Protein AF-A0A6P6PPI6-F1 (afdb_monomer_lite)

pLDDT: mean 76.73, std 21.85, range [31.75, 95.38]

Organism: Carassius auratus (NCBI:txid7957)

Radius of gyration: 26.54 Å; chains: 1; bounding box: 38×80×66 Å

Secondary structure (DSSP, 8-state):
-EEEEEETTEEEEEE-SS--HHHHHHHHHHHTT--TT--EEEE-SSS-EE-HHHHHHHHHH-S--EEEEEETT----------------------------------------------SSHHHHHHHHHHHHHHHHHHSTTHHHHHHHHHHHS---HHHHHHHHHHHHHHHHHHH-SS--HHHHHHHHHHHHHH-GGGS--

Structure (mmCIF, N/CA/C/O backbone):
data_AF-A0A6P6PPI6-F1
#
_entry.id   AF-A0A6P6PPI6-F1
#
loop_
_atom_site.group_PDB
_atom_site.id
_atom_site.type_symbol
_atom_site.label_atom_id
_atom_site.label_alt_id
_atom_site.label_comp_id
_atom_site.label_asym_id
_atom_site.label_entity_id
_atom_site.label_seq_id
_atom_site.pdbx_PDB_ins_code
_atom_site.Cartn_x
_atom_site.Cartn_y
_atom_site.Cartn_z
_atom_site.occupancy
_atom_site.B_iso_or_equiv
_atom_site.auth_seq_id
_atom_site.auth_comp_id
_atom_site.auth_asym_id
_atom_site.auth_atom_id
_atom_site.pdbx_PDB_model_num
ATOM 1 N N . MET A 1 1 ? 11.187 -11.912 -22.158 1.00 86.06 1 MET A N 1
ATOM 2 C CA . MET A 1 1 ? 11.438 -12.406 -20.790 1.00 86.06 1 MET A CA 1
ATOM 3 C C . MET A 1 1 ? 10.145 -12.943 -20.204 1.00 86.06 1 MET A C 1
ATOM 5 O O . MET A 1 1 ? 9.075 -12.530 -20.647 1.00 86.06 1 MET A O 1
ATOM 9 N N . LEU A 1 2 ? 10.245 -13.912 -19.295 1.00 90.50 2 LEU A N 1
ATOM 10 C CA . LEU A 1 2 ? 9.099 -14.554 -18.658 1.00 90.50 2 LEU A CA 1
ATOM 11 C C . LEU A 1 2 ? 9.119 -14.223 -17.165 1.00 90.50 2 LEU A C 1
ATOM 13 O O . LEU A 1 2 ? 10.143 -14.406 -16.522 1.00 90.50 2 LEU A O 1
ATOM 17 N N . PHE A 1 3 ? 7.995 -13.758 -16.635 1.00 92.75 3 PHE A N 1
ATOM 18 C CA . PHE A 1 3 ? 7.853 -13.312 -15.254 1.00 92.75 3 PHE A CA 1
ATOM 19 C C . PHE A 1 3 ? 6.878 -14.224 -14.522 1.00 92.75 3 PHE A C 1
ATOM 21 O O . PHE A 1 3 ? 5.786 -14.486 -15.035 1.00 92.75 3 PHE A O 1
ATOM 28 N N . LYS A 1 4 ? 7.246 -14.692 -13.326 1.00 95.19 4 LYS A N 1
ATOM 29 C CA . LYS A 1 4 ? 6.312 -15.328 -12.391 1.00 95.19 4 LYS A CA 1
ATOM 30 C C . LYS A 1 4 ? 5.590 -14.222 -11.637 1.00 95.19 4 LYS A C 1
ATOM 32 O O . LYS A 1 4 ? 6.240 -13.438 -10.957 1.00 95.19 4 LYS A O 1
ATOM 37 N N . VAL A 1 5 ? 4.268 -14.154 -11.760 1.00 95.31 5 VAL A N 1
ATOM 38 C CA . VAL A 1 5 ? 3.474 -13.083 -11.149 1.00 95.31 5 VAL A CA 1
ATOM 39 C C . VAL A 1 5 ? 2.360 -13.662 -10.291 1.00 95.31 5 VAL A C 1
ATOM 41 O O . VAL A 1 5 ? 1.687 -14.610 -10.704 1.00 95.31 5 VAL A O 1
ATOM 44 N N . GLN A 1 6 ? 2.152 -13.091 -9.108 1.00 94.94 6 GLN A N 1
ATOM 45 C CA . GLN A 1 6 ? 1.088 -13.436 -8.176 1.00 94.94 6 GLN A CA 1
ATOM 46 C C . GLN A 1 6 ? 0.147 -12.249 -7.950 1.00 94.94 6 GLN A C 1
ATOM 48 O O . GLN A 1 6 ? 0.586 -11.134 -7.686 1.00 94.94 6 GLN A O 1
ATOM 53 N N . TYR A 1 7 ? -1.158 -12.507 -7.984 1.00 94.19 7 TYR A N 1
ATOM 54 C CA . TYR A 1 7 ? -2.193 -11.554 -7.584 1.00 94.19 7 TYR A CA 1
ATOM 55 C C . TYR A 1 7 ? -3.313 -12.294 -6.848 1.00 94.19 7 TYR A C 1
ATOM 57 O O . TYR A 1 7 ? -3.829 -13.287 -7.361 1.00 94.19 7 TYR A O 1
ATOM 65 N N . GLN A 1 8 ? -3.671 -11.842 -5.639 1.00 88.75 8 GLN A N 1
ATOM 66 C CA . GLN A 1 8 ? -4.725 -12.449 -4.800 1.00 88.75 8 GLN A CA 1
ATOM 67 C C . GLN A 1 8 ? -4.608 -13.987 -4.680 1.00 88.75 8 GLN A C 1
ATOM 69 O O . GLN A 1 8 ? -5.569 -14.727 -4.881 1.00 88.75 8 GLN A O 1
ATOM 74 N N . GLY A 1 9 ? -3.391 -14.490 -4.444 1.00 87.19 9 GLY A N 1
ATOM 75 C CA . GLY A 1 9 ? -3.109 -15.928 -4.316 1.00 87.19 9 GLY A CA 1
ATOM 76 C C . GLY A 1 9 ? -3.075 -16.720 -5.631 1.00 87.19 9 GLY A C 1
ATOM 77 O O . GLY A 1 9 ? -2.695 -17.889 -5.628 1.00 87.19 9 GLY A O 1
ATOM 78 N N . LYS A 1 10 ? -3.403 -16.110 -6.777 1.00 91.81 10 LYS A N 1
ATOM 79 C CA . LYS A 1 10 ? -3.302 -16.749 -8.099 1.00 91.81 10 LYS A CA 1
ATOM 80 C C . LYS A 1 10 ? -1.955 -16.436 -8.738 1.00 91.81 10 LYS A C 1
ATOM 82 O O . LYS A 1 10 ? -1.584 -15.270 -8.840 1.00 91.81 10 LYS A O 1
ATOM 87 N N . LYS A 1 11 ? -1.256 -17.467 -9.221 1.00 95.38 11 LYS A N 1
ATOM 88 C CA . LYS A 1 11 ? 0.030 -17.342 -9.924 1.00 95.38 11 LYS A CA 1
ATOM 89 C C . LYS A 1 11 ? -0.144 -17.544 -11.426 1.00 95.38 11 LYS A C 1
ATOM 91 O O . LYS A 1 11 ? -0.839 -18.468 -11.847 1.00 95.38 11 LYS A O 1
ATOM 96 N N . LYS A 1 12 ? 0.493 -16.697 -12.233 1.00 94.62 12 LYS A N 1
ATOM 97 C CA . LYS A 1 12 ? 0.536 -16.808 -13.698 1.00 94.62 12 LYS A CA 1
ATOM 98 C C . LYS A 1 12 ? 1.910 -16.409 -14.221 1.00 94.62 12 LYS A C 1
ATOM 100 O O . LYS A 1 12 ? 2.618 -15.627 -13.594 1.00 94.62 12 LYS A O 1
ATOM 105 N N . TYR A 1 13 ? 2.252 -16.925 -15.396 1.00 94.75 13 TYR A N 1
ATOM 106 C CA . TYR A 1 13 ? 3.413 -16.458 -16.140 1.00 94.75 13 TYR A CA 1
ATOM 107 C C . TYR A 1 13 ? 3.024 -15.355 -17.114 1.00 94.75 13 TYR A C 1
ATOM 109 O O . TYR A 1 13 ? 2.000 -15.446 -17.797 1.00 94.75 13 TYR A O 1
ATOM 117 N N . ILE A 1 14 ? 3.873 -14.338 -17.203 1.00 93.06 14 ILE A N 1
ATOM 118 C CA . ILE A 1 14 ? 3.698 -13.205 -18.104 1.00 93.06 14 ILE A CA 1
ATOM 119 C C . ILE A 1 14 ? 4.910 -13.103 -19.014 1.00 93.06 14 ILE A C 1
ATOM 121 O O . ILE A 1 14 ? 6.044 -13.138 -18.548 1.00 93.06 14 ILE A O 1
ATOM 125 N N . LYS A 1 15 ? 4.676 -12.992 -20.322 1.00 92.06 15 LYS A N 1
ATOM 126 C CA . LYS 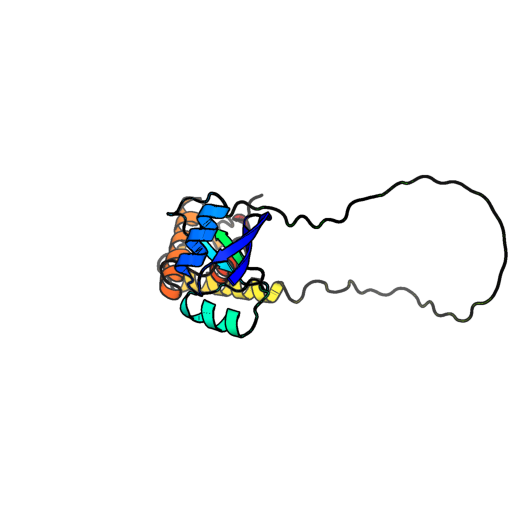A 1 15 ? 5.737 -12.820 -21.314 1.00 92.06 15 LYS A CA 1
ATOM 127 C C . LYS A 1 15 ? 5.777 -11.362 -21.755 1.00 92.06 15 LYS A C 1
ATOM 129 O O . LYS A 1 15 ? 4.774 -10.857 -22.241 1.00 92.06 15 LYS A O 1
ATOM 134 N N . LEU A 1 16 ? 6.942 -10.731 -21.644 1.00 90.00 16 LEU A N 1
ATOM 135 C CA . LEU A 1 16 ? 7.186 -9.371 -22.132 1.00 90.00 16 LEU A CA 1
ATOM 136 C C . LEU A 1 16 ? 8.363 -9.338 -23.100 1.00 90.00 16 LEU A C 1
ATOM 138 O O . LEU A 1 16 ? 9.330 -10.097 -22.961 1.00 90.00 16 LEU A O 1
ATOM 142 N N . ASN A 1 17 ? 8.296 -8.422 -24.060 1.00 85.31 17 ASN A N 1
ATOM 143 C CA . ASN A 1 17 ? 9.377 -8.143 -24.997 1.00 85.31 17 ASN A CA 1
ATOM 144 C C . ASN A 1 17 ? 10.214 -6.976 -24.453 1.00 85.31 17 ASN A C 1
ATOM 146 O O . ASN A 1 17 ? 10.021 -5.836 -24.857 1.00 85.31 17 ASN A O 1
ATOM 150 N N . GLY A 1 18 ? 11.101 -7.272 -23.501 1.00 83.75 18 GLY A N 1
ATOM 151 C CA . GLY A 1 18 ? 11.986 -6.293 -22.861 1.00 83.75 18 GLY A CA 1
ATOM 152 C C . GLY A 1 18 ? 11.668 -6.046 -21.387 1.00 83.75 18 GLY A C 1
ATOM 153 O O . GLY A 1 18 ? 10.763 -6.669 -20.823 1.00 83.75 18 GLY A O 1
ATOM 154 N N . VAL A 1 19 ? 12.449 -5.149 -20.786 1.00 83.44 19 VAL A N 1
ATOM 155 C CA . VAL A 1 19 ? 12.372 -4.766 -19.374 1.00 83.44 19 VAL A CA 1
ATOM 156 C C . VAL A 1 19 ? 11.731 -3.387 -19.296 1.00 83.44 19 VAL A C 1
ATOM 158 O O . VAL A 1 19 ? 12.321 -2.392 -19.698 1.00 83.44 19 VAL A O 1
ATOM 161 N N . SER A 1 20 ? 10.466 -3.336 -18.894 1.00 91.06 20 SER A N 1
ATOM 162 C CA . SER A 1 20 ? 9.747 -2.076 -18.719 1.00 91.06 20 SER A CA 1
ATOM 163 C C . SER A 1 20 ? 8.669 -2.272 -17.668 1.00 91.06 20 SER A C 1
ATOM 165 O O . SER A 1 20 ? 7.732 -3.050 -17.867 1.00 91.06 20 SER A O 1
ATOM 167 N N . TYR A 1 21 ? 8.809 -1.555 -16.558 1.00 92.00 21 TYR A N 1
ATOM 168 C CA . TYR A 1 21 ? 7.869 -1.579 -15.444 1.00 92.00 21 TYR A CA 1
ATOM 169 C C . TYR A 1 21 ? 6.418 -1.246 -15.856 1.00 92.00 21 TYR A C 1
ATOM 171 O O . TYR A 1 21 ? 5.517 -2.045 -15.570 1.00 92.00 21 TYR A O 1
ATOM 179 N N . PRO A 1 22 ? 6.133 -0.165 -16.616 1.00 92.00 22 PRO A N 1
ATOM 180 C CA . PRO A 1 22 ? 4.761 0.128 -17.036 1.00 92.00 22 PRO A CA 1
ATOM 181 C C . PRO A 1 22 ? 4.193 -0.926 -17.997 1.00 92.00 22 PRO A C 1
ATOM 183 O O . PRO A 1 22 ? 3.002 -1.245 -17.937 1.00 92.00 22 PRO A O 1
ATOM 186 N N . ALA A 1 23 ? 5.025 -1.512 -18.868 1.00 92.62 23 ALA A N 1
ATOM 187 C CA . ALA A 1 23 ? 4.591 -2.604 -19.739 1.00 92.62 23 ALA A CA 1
ATOM 188 C C . ALA A 1 23 ? 4.268 -3.874 -18.938 1.00 92.62 23 ALA A C 1
ATOM 190 O O . ALA A 1 23 ? 3.277 -4.544 -19.235 1.00 92.62 23 ALA A O 1
ATOM 191 N N . PHE A 1 24 ? 5.067 -4.168 -17.908 1.00 93.94 24 PHE A N 1
ATOM 192 C CA . PHE A 1 24 ? 4.837 -5.272 -16.983 1.00 93.94 24 PHE A CA 1
ATOM 193 C C . PHE A 1 24 ? 3.502 -5.137 -16.258 1.00 93.94 24 PHE A C 1
ATOM 195 O O . PHE A 1 24 ? 2.680 -6.054 -16.319 1.00 93.94 24 PHE A O 1
ATOM 202 N N . LEU A 1 25 ? 3.242 -3.979 -15.648 1.00 93.00 25 LEU A N 1
ATOM 203 C CA . LEU A 1 25 ? 1.980 -3.729 -14.954 1.00 93.00 25 LEU A CA 1
ATOM 204 C C . LEU A 1 25 ? 0.775 -3.815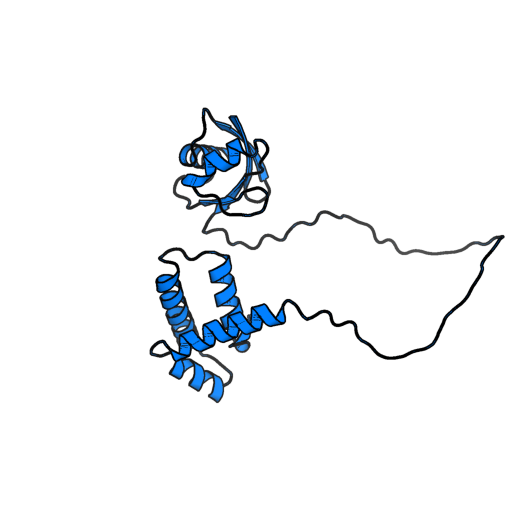 -15.892 1.00 93.00 25 LEU A C 1
ATOM 206 O O . LEU A 1 25 ? -0.246 -4.390 -15.519 1.00 93.00 25 LEU A O 1
ATOM 210 N N . ARG A 1 26 ? 0.880 -3.277 -17.111 1.00 92.25 26 ARG A N 1
ATOM 211 C CA . ARG A 1 26 ? -0.200 -3.344 -18.105 1.00 92.25 26 ARG A CA 1
ATOM 212 C C . ARG A 1 26 ? -0.541 -4.785 -18.477 1.00 92.25 26 ARG A C 1
ATOM 214 O O . ARG A 1 26 ? -1.705 -5.172 -18.406 1.00 92.25 26 ARG A O 1
ATOM 221 N N . GLU A 1 27 ? 0.466 -5.578 -18.827 1.00 94.06 27 GLU A N 1
ATOM 222 C CA . GLU A 1 27 ? 0.271 -6.976 -19.216 1.00 94.06 27 GLU A CA 1
ATOM 223 C C . GLU A 1 27 ? -0.249 -7.813 -18.039 1.00 94.06 27 GLU A C 1
ATOM 225 O O . GLU A 1 27 ? -1.098 -8.688 -18.208 1.00 94.06 27 GLU A O 1
ATOM 230 N N . ALA A 1 28 ? 0.211 -7.526 -16.820 1.00 93.31 28 ALA A N 1
ATOM 231 C CA . ALA A 1 28 ? -0.294 -8.185 -15.628 1.00 93.31 28 ALA A CA 1
ATOM 232 C C . ALA A 1 28 ? -1.748 -7.839 -15.334 1.00 93.31 28 ALA A C 1
ATOM 234 O O . ALA A 1 28 ? -2.550 -8.745 -15.098 1.00 93.31 28 ALA A O 1
ATOM 235 N N . LYS A 1 29 ? -2.122 -6.563 -15.431 1.00 92.75 29 LYS A N 1
ATOM 236 C CA . LYS A 1 29 ? -3.520 -6.146 -15.309 1.00 92.75 29 LYS A CA 1
ATOM 237 C C . LYS A 1 29 ? -4.399 -6.878 -16.318 1.00 92.75 29 LYS A C 1
ATOM 239 O O . LYS A 1 29 ? -5.403 -7.463 -15.927 1.00 92.75 29 LYS A O 1
ATOM 244 N N . GLU A 1 30 ? -3.978 -6.964 -17.575 1.00 93.06 30 GLU A N 1
ATOM 245 C CA . GLU A 1 30 ? -4.702 -7.714 -18.605 1.00 93.06 30 GLU A CA 1
ATOM 246 C C . GLU A 1 30 ? -4.820 -9.212 -18.262 1.00 93.06 30 GLU A C 1
ATOM 248 O O . GLU A 1 30 ? -5.918 -9.777 -18.249 1.00 93.06 30 GLU A O 1
ATOM 253 N N . LYS A 1 31 ? -3.709 -9.859 -17.888 1.00 94.06 31 LYS A N 1
ATOM 254 C CA . LYS A 1 31 ? -3.655 -11.297 -17.559 1.00 94.06 31 LYS A CA 1
ATOM 255 C C . LYS A 1 31 ? -4.477 -11.680 -16.330 1.00 94.06 31 LYS A C 1
ATOM 257 O O . LYS A 1 31 ? -4.950 -12.821 -16.245 1.00 94.06 31 LYS A O 1
ATOM 262 N N . PHE A 1 32 ? -4.629 -10.772 -15.373 1.00 93.62 32 PHE A N 1
ATOM 263 C CA . PHE A 1 32 ? -5.439 -10.967 -14.171 1.00 93.62 32 PHE A CA 1
ATOM 264 C C . PHE A 1 32 ? -6.837 -10.334 -14.275 1.00 93.62 32 PHE A C 1
ATOM 266 O O . PHE A 1 32 ? -7.594 -10.416 -13.312 1.00 93.62 32 PHE A O 1
ATOM 273 N N . SER A 1 33 ? -7.201 -9.778 -15.439 1.00 92.19 33 SER A N 1
ATOM 274 C CA . SER A 1 33 ? -8.490 -9.112 -15.687 1.00 92.19 33 SER A CA 1
ATOM 275 C C . SER A 1 33 ? -8.770 -7.963 -14.710 1.00 92.19 33 SER A C 1
ATOM 277 O O . SER A 1 33 ? -9.887 -7.783 -14.229 1.00 92.19 33 SER A O 1
ATOM 279 N N . ILE A 1 34 ? -7.728 -7.193 -14.405 1.00 90.44 34 ILE A N 1
ATOM 280 C CA . ILE A 1 34 ? -7.754 -6.044 -13.503 1.00 90.44 34 ILE A CA 1
ATOM 281 C C . ILE A 1 34 ? -8.007 -4.776 -14.329 1.00 90.44 34 ILE A C 1
ATOM 283 O O . ILE A 1 34 ? -7.363 -4.597 -15.367 1.00 90.44 34 ILE A O 1
ATOM 287 N N . PRO A 1 35 ? -8.895 -3.866 -13.886 1.00 89.62 35 PRO A N 1
ATOM 288 C CA . PRO A 1 35 ? -9.130 -2.609 -14.585 1.00 89.62 35 PRO A CA 1
ATOM 289 C C . PRO A 1 35 ? -7.836 -1.787 -14.744 1.00 89.62 35 PRO A C 1
ATOM 291 O O . PRO A 1 35 ? -7.076 -1.665 -13.775 1.00 89.62 35 PRO A O 1
ATOM 294 N N . PRO A 1 36 ? -7.585 -1.178 -15.919 1.00 84.25 36 PRO A N 1
ATOM 295 C CA . PRO A 1 36 ? -6.334 -0.474 -16.208 1.00 84.25 36 PRO A CA 1
ATOM 296 C C . PRO A 1 36 ? -6.085 0.715 -15.270 1.00 84.25 36 PRO A C 1
ATOM 298 O O . PRO A 1 36 ? -4.939 0.955 -14.890 1.00 84.25 36 PRO A O 1
ATOM 301 N N . GLU A 1 37 ? -7.150 1.387 -14.826 1.00 85.31 37 GLU A N 1
ATOM 302 C CA . GLU A 1 37 ? -7.105 2.542 -13.914 1.00 85.31 37 GLU A CA 1
ATOM 303 C C . GLU A 1 37 ? -6.845 2.171 -12.447 1.00 85.31 37 GLU A C 1
ATOM 305 O O . GLU A 1 37 ? -6.697 3.038 -11.591 1.00 85.31 37 GLU A O 1
ATOM 310 N N . THR A 1 38 ? -6.769 0.876 -12.132 1.00 85.19 38 THR A N 1
ATOM 311 C CA . THR A 1 38 ? -6.488 0.429 -10.766 1.00 85.19 38 THR A CA 1
ATOM 312 C C . THR A 1 38 ? -5.071 0.837 -10.372 1.00 85.19 38 THR A C 1
ATOM 314 O O . THR A 1 38 ? -4.107 0.465 -11.048 1.00 85.19 38 THR A O 1
ATOM 317 N N . ASN A 1 39 ? -4.928 1.555 -9.259 1.00 85.56 39 ASN A N 1
ATOM 318 C CA . ASN A 1 39 ? -3.620 1.839 -8.676 1.00 85.56 39 ASN A CA 1
ATOM 319 C C . ASN A 1 39 ? -3.058 0.570 -8.034 1.00 85.56 39 ASN A C 1
ATOM 321 O O . ASN A 1 39 ? -3.693 -0.042 -7.170 1.00 85.56 39 ASN A O 1
ATOM 325 N N . MET A 1 40 ? -1.875 0.166 -8.485 1.00 88.94 40 MET A N 1
ATOM 326 C CA . MET A 1 40 ? -1.212 -1.057 -8.050 1.00 88.94 40 MET A CA 1
ATOM 327 C C . MET A 1 40 ? 0.267 -0.790 -7.829 1.00 88.94 40 MET A C 1
ATOM 329 O O . MET A 1 40 ? 0.848 0.022 -8.546 1.00 88.94 40 MET A O 1
ATOM 333 N N . TYR A 1 41 ? 0.849 -1.522 -6.891 1.00 91.25 41 TYR A N 1
ATOM 334 C CA . TYR A 1 41 ? 2.289 -1.585 -6.681 1.00 91.25 41 TYR A CA 1
ATOM 335 C C . TYR A 1 41 ? 2.764 -3.033 -6.805 1.00 91.25 41 TYR A C 1
ATOM 337 O O . TYR A 1 41 ? 1.959 -3.978 -6.779 1.00 91.25 41 TYR A O 1
ATOM 345 N N . VAL A 1 42 ? 4.068 -3.195 -6.992 1.00 93.69 42 VAL A N 1
ATOM 346 C CA . VAL A 1 42 ? 4.722 -4.484 -7.198 1.00 93.69 42 VAL A CA 1
ATOM 347 C C . VAL A 1 42 ? 5.638 -4.755 -6.015 1.00 93.69 42 VAL A C 1
ATOM 349 O O . VAL A 1 42 ? 6.347 -3.866 -5.560 1.00 93.69 42 VAL A O 1
ATOM 352 N N . LEU A 1 43 ? 5.609 -5.984 -5.521 1.00 94.06 43 LEU A N 1
ATOM 353 C CA . LEU A 1 43 ? 6.526 -6.504 -4.521 1.00 94.06 43 LEU A CA 1
ATOM 354 C C . LEU A 1 43 ? 7.426 -7.566 -5.160 1.00 94.06 43 LEU A C 1
ATOM 356 O O . LEU A 1 43 ? 6.980 -8.298 -6.054 1.00 94.06 43 LEU A O 1
ATOM 360 N N . ASP A 1 44 ? 8.656 -7.679 -4.680 1.00 93.56 44 ASP A N 1
ATOM 361 C CA . ASP A 1 44 ? 9.541 -8.805 -4.980 1.00 93.56 44 ASP A CA 1
ATOM 362 C C . ASP A 1 44 ? 9.138 -10.081 -4.197 1.00 93.56 44 ASP A C 1
ATOM 364 O O . ASP A 1 44 ? 8.070 -10.162 -3.575 1.00 93.56 44 ASP A O 1
ATOM 368 N N . ASP A 1 45 ? 9.994 -11.104 -4.231 1.00 91.31 45 ASP A N 1
ATOM 369 C CA . ASP A 1 45 ? 9.802 -12.354 -3.493 1.00 91.31 45 ASP A CA 1
ATOM 370 C C . ASP A 1 45 ? 10.058 -12.222 -1.980 1.00 91.31 45 ASP A C 1
ATOM 372 O O . ASP A 1 45 ? 9.558 -13.042 -1.204 1.00 91.31 45 ASP A O 1
ATOM 376 N N . SER A 1 46 ? 10.787 -11.184 -1.558 1.00 89.62 46 SER A N 1
ATOM 377 C CA . SER A 1 46 ? 11.009 -10.832 -0.152 1.00 89.62 46 SER A CA 1
ATOM 378 C C . SER A 1 46 ? 9.841 -10.051 0.467 1.00 89.62 46 SER A C 1
ATOM 380 O O . SER A 1 46 ? 9.722 -9.986 1.693 1.00 89.62 46 SER A O 1
ATOM 382 N N . GLY A 1 47 ? 8.942 -9.514 -0.363 1.00 87.69 47 GLY A N 1
ATOM 383 C CA . GLY A 1 47 ? 7.832 -8.655 0.049 1.00 87.69 47 GLY A CA 1
ATOM 384 C C . GLY A 1 47 ? 8.183 -7.164 0.082 1.00 87.69 47 GLY A C 1
ATOM 385 O O . GLY A 1 47 ? 7.428 -6.381 0.659 1.00 87.69 47 GLY A O 1
ATOM 386 N N . THR A 1 48 ? 9.302 -6.773 -0.524 1.00 90.50 48 THR A N 1
ATOM 387 C CA . THR A 1 48 ? 9.770 -5.390 -0.664 1.00 90.50 48 THR A CA 1
ATOM 388 C C . THR A 1 48 ? 9.124 -4.735 -1.880 1.00 90.50 48 THR A C 1
ATOM 390 O O . THR A 1 48 ? 9.052 -5.343 -2.945 1.00 90.50 48 THR A O 1
ATOM 393 N N . GLU A 1 49 ? 8.635 -3.502 -1.727 1.00 93.62 49 GLU A N 1
ATOM 394 C CA . GLU A 1 49 ? 8.057 -2.722 -2.828 1.00 93.62 49 GLU A CA 1
ATOM 395 C C . GLU A 1 49 ? 9.130 -2.321 -3.841 1.00 93.62 49 GLU A C 1
ATOM 397 O O . GLU A 1 49 ? 10.224 -1.900 -3.469 1.00 93.62 49 GLU A O 1
ATOM 402 N N . VAL A 1 50 ? 8.808 -2.491 -5.122 1.00 92.56 50 VAL A N 1
ATOM 403 C CA . VAL A 1 50 ? 9.725 -2.266 -6.236 1.00 92.56 50 VAL A CA 1
ATOM 404 C C . VAL A 1 50 ? 9.204 -1.139 -7.113 1.00 92.56 50 VAL A C 1
ATOM 406 O O . VAL A 1 50 ? 8.150 -1.259 -7.742 1.00 92.56 50 VAL A O 1
ATOM 409 N N . ASP A 1 51 ? 9.996 -0.073 -7.181 1.00 92.81 51 ASP A N 1
ATOM 410 C CA . ASP A 1 51 ? 9.763 1.081 -8.040 1.00 92.81 51 ASP A CA 1
ATOM 411 C C . ASP A 1 51 ? 10.303 0.868 -9.462 1.00 92.81 51 ASP A C 1
ATOM 413 O O . ASP A 1 51 ? 11.111 -0.023 -9.738 1.00 92.81 51 ASP A O 1
ATOM 417 N N . GLU A 1 52 ? 9.875 1.729 -10.387 1.00 92.38 52 GLU A N 1
ATOM 418 C CA . GLU A 1 52 ? 10.291 1.688 -11.794 1.00 92.38 52 GLU A CA 1
ATOM 419 C C . GLU A 1 52 ? 11.810 1.816 -11.975 1.00 92.38 52 GLU A C 1
ATOM 421 O O . GLU A 1 52 ? 12.380 1.131 -12.825 1.00 92.38 52 GLU A O 1
ATOM 426 N N . GLU A 1 53 ? 12.462 2.651 -11.161 1.00 90.62 53 GLU A N 1
ATOM 427 C CA . GLU A 1 53 ? 13.899 2.936 -11.259 1.00 90.62 53 GLU A CA 1
ATOM 428 C C . GLU A 1 53 ? 14.764 1.710 -10.937 1.00 90.62 53 GLU A C 1
ATOM 430 O O . GLU A 1 53 ? 15.797 1.513 -11.566 1.00 90.62 53 GLU A O 1
ATOM 435 N N . VAL A 1 54 ? 14.314 0.857 -10.012 1.00 92.38 54 VAL A N 1
ATOM 436 C CA . VAL A 1 54 ? 15.062 -0.317 -9.528 1.00 92.38 54 VAL A CA 1
ATOM 437 C C . VAL A 1 54 ? 14.619 -1.630 -10.180 1.00 92.38 54 VAL A C 1
ATOM 439 O O . VAL A 1 54 ? 15.281 -2.656 -10.037 1.00 92.38 54 VAL A O 1
ATOM 442 N N . PHE A 1 55 ? 13.505 -1.627 -10.920 1.00 91.44 55 PHE A N 1
ATOM 443 C CA . PHE A 1 55 ? 12.940 -2.835 -11.530 1.00 91.44 55 PHE A CA 1
ATOM 444 C C . PHE A 1 55 ? 13.921 -3.550 -12.470 1.00 91.44 55 PHE A C 1
ATOM 446 O O . PHE A 1 55 ? 13.980 -4.780 -12.486 1.00 91.44 55 PHE A O 1
ATOM 453 N N . SER A 1 56 ? 14.686 -2.786 -13.254 1.00 91.00 56 SER A N 1
ATOM 454 C CA . SER A 1 56 ? 15.667 -3.347 -14.191 1.00 91.00 56 SER A CA 1
ATOM 455 C C . SER A 1 56 ? 16.869 -3.937 -13.455 1.00 91.00 56 SER A C 1
ATOM 457 O O . SER A 1 56 ? 17.241 -5.074 -13.736 1.00 91.00 56 SER A O 1
ATOM 459 N N . ASP A 1 57 ? 17.396 -3.221 -12.460 1.00 91.38 57 ASP A N 1
ATOM 460 C CA . ASP A 1 57 ? 18.557 -3.636 -11.663 1.00 91.38 57 ASP A CA 1
ATOM 461 C C . ASP A 1 57 ? 18.297 -4.968 -10.945 1.00 91.38 57 ASP A C 1
ATOM 463 O O . ASP A 1 57 ? 19.118 -5.886 -10.961 1.00 91.38 57 ASP A O 1
ATOM 467 N N . ILE A 1 58 ? 17.096 -5.118 -10.383 1.00 90.62 58 ILE A N 1
ATOM 468 C CA . ILE A 1 58 ? 16.675 -6.334 -9.682 1.00 90.62 58 ILE A CA 1
ATOM 469 C C . ILE A 1 58 ? 16.628 -7.545 -10.631 1.00 90.62 58 ILE A C 1
ATOM 471 O O . ILE A 1 58 ? 16.983 -8.659 -10.242 1.00 90.62 58 ILE A O 1
ATOM 475 N N . LEU A 1 59 ? 16.212 -7.345 -11.884 1.00 89.38 59 LEU A N 1
ATOM 476 C CA . LEU A 1 59 ? 16.165 -8.411 -12.891 1.00 89.38 59 LEU A CA 1
ATOM 477 C C . LEU A 1 59 ? 17.546 -8.793 -13.421 1.00 89.38 59 LEU A C 1
ATOM 479 O O . LEU A 1 59 ? 17.738 -9.942 -13.829 1.00 89.38 59 LEU A O 1
ATOM 483 N N . GLU A 1 60 ? 18.486 -7.850 -13.426 1.00 88.19 60 GLU A N 1
ATOM 484 C CA . GLU A 1 60 ? 19.890 -8.120 -13.733 1.00 88.19 60 GLU A CA 1
ATOM 485 C C . GLU A 1 60 ? 20.557 -8.933 -12.619 1.00 88.19 60 GLU A C 1
ATOM 487 O O . GLU A 1 60 ? 21.332 -9.845 -12.911 1.00 88.19 60 GLU A O 1
ATOM 492 N N . GLU A 1 61 ? 20.209 -8.670 -11.356 1.00 90.00 61 GLU A N 1
ATOM 493 C CA . GLU A 1 61 ? 20.707 -9.446 -10.216 1.00 90.00 61 GLU A CA 1
ATOM 494 C C . GLU A 1 61 ? 20.091 -10.855 -10.168 1.00 90.00 61 GLU A C 1
ATOM 496 O O . GLU A 1 61 ? 20.793 -11.847 -9.941 1.00 90.00 61 GLU A O 1
ATOM 501 N N . LYS A 1 62 ? 18.770 -10.963 -10.375 1.00 86.50 62 LYS A N 1
ATOM 502 C CA . LYS A 1 62 ? 18.017 -12.216 -10.227 1.00 86.50 62 LYS A CA 1
ATOM 503 C C . LYS A 1 62 ? 16.944 -12.370 -11.303 1.00 86.50 62 LYS A C 1
ATOM 505 O O . LYS A 1 62 ? 15.965 -11.634 -11.372 1.00 86.50 62 LYS A O 1
ATOM 510 N N . ALA A 1 63 ? 17.060 -13.444 -12.082 1.00 79.75 63 ALA A N 1
ATOM 511 C CA . ALA A 1 63 ? 16.122 -13.734 -13.166 1.00 79.75 63 ALA A CA 1
ATOM 512 C C . ALA A 1 63 ? 14.840 -14.481 -12.733 1.00 79.75 63 ALA A C 1
ATOM 514 O O . ALA A 1 63 ? 13.866 -14.477 -13.485 1.00 79.75 63 ALA A O 1
ATOM 515 N N . ASP A 1 64 ? 14.819 -15.141 -11.564 1.00 87.19 64 ASP A N 1
ATOM 516 C CA . ASP A 1 64 ? 13.695 -15.994 -11.126 1.00 87.19 64 ASP A CA 1
ATOM 517 C C . ASP A 1 64 ? 12.948 -15.443 -9.904 1.00 87.19 64 ASP A C 1
ATOM 519 O O . ASP A 1 64 ? 12.833 -16.096 -8.869 1.00 87.19 64 ASP A O 1
ATOM 523 N N . ILE A 1 65 ? 12.441 -14.218 -10.031 1.00 91.62 65 ILE A N 1
ATOM 524 C CA . ILE A 1 65 ? 11.704 -13.527 -8.967 1.00 91.62 65 ILE A CA 1
ATOM 525 C C . ILE A 1 65 ? 10.203 -13.785 -9.110 1.00 91.62 65 ILE A C 1
ATOM 527 O O . ILE A 1 65 ? 9.637 -13.731 -10.211 1.00 91.62 65 ILE A O 1
ATOM 531 N N . LEU A 1 66 ? 9.545 -14.049 -7.979 1.00 94.00 66 LEU A N 1
ATOM 532 C CA . LEU A 1 66 ? 8.090 -14.063 -7.887 1.00 94.00 66 LEU A CA 1
ATOM 533 C C . LEU A 1 66 ? 7.576 -12.654 -7.587 1.00 94.00 66 LEU A C 1
ATOM 535 O O . LEU A 1 66 ? 7.569 -12.215 -6.444 1.00 94.00 66 LEU A O 1
ATOM 539 N N . TRP A 1 67 ? 7.078 -11.985 -8.616 1.00 94.12 67 TRP A N 1
ATOM 540 C CA . TRP A 1 67 ? 6.524 -10.643 -8.504 1.00 94.12 67 TRP A CA 1
ATOM 541 C C . TRP A 1 67 ? 5.102 -10.691 -7.954 1.00 94.12 67 TRP A C 1
ATOM 543 O O . TRP A 1 67 ? 4.229 -11.327 -8.547 1.00 94.12 67 TRP A O 1
ATOM 553 N N . THR A 1 68 ? 4.830 -10.007 -6.849 1.00 94.75 68 THR A N 1
ATOM 554 C CA . THR A 1 68 ? 3.479 -9.940 -6.280 1.00 94.75 68 THR A CA 1
ATOM 555 C C . THR A 1 68 ? 2.869 -8.576 -6.545 1.00 94.75 68 THR A C 1
ATOM 557 O O . THR A 1 68 ? 3.425 -7.557 -6.165 1.00 94.75 68 THR A O 1
ATOM 560 N N . ILE A 1 69 ? 1.706 -8.542 -7.188 1.00 94.06 69 ILE A N 1
ATOM 561 C CA . ILE A 1 69 ? 0.990 -7.294 -7.452 1.00 94.06 69 ILE A CA 1
ATOM 562 C C . ILE A 1 69 ? -0.063 -7.102 -6.367 1.00 94.06 69 ILE A C 1
ATOM 564 O O . ILE A 1 69 ? -0.790 -8.039 -6.023 1.00 94.06 69 ILE A O 1
ATOM 568 N N . VAL A 1 70 ? -0.178 -5.883 -5.849 1.00 90.81 70 VAL A N 1
ATOM 569 C CA . VAL A 1 70 ? -1.161 -5.536 -4.819 1.00 90.81 70 VAL A CA 1
ATOM 570 C C . VAL A 1 70 ? -1.934 -4.289 -5.239 1.00 90.81 70 VAL A C 1
ATOM 572 O O . VAL A 1 70 ? -1.374 -3.341 -5.784 1.00 90.81 70 VAL A O 1
ATOM 575 N N . ASN A 1 71 ? -3.252 -4.306 -5.033 1.00 88.06 71 ASN A N 1
ATOM 576 C CA . ASN A 1 71 ? -4.118 -3.160 -5.303 1.00 88.06 71 ASN A CA 1
ATOM 577 C C . ASN A 1 71 ? -4.189 -2.272 -4.056 1.00 88.06 71 ASN A C 1
ATOM 579 O O . ASN A 1 71 ? -4.472 -2.760 -2.963 1.00 88.06 71 ASN A O 1
ATOM 583 N N . VAL A 1 72 ? -4.010 -0.965 -4.246 1.00 78.94 72 VAL A N 1
ATOM 584 C CA . VAL A 1 72 ? -4.076 0.054 -3.186 1.00 78.94 72 VAL A CA 1
ATOM 585 C C . VAL A 1 72 ? -5.426 0.047 -2.443 1.00 78.94 72 VAL A C 1
ATOM 587 O O . VAL A 1 72 ? -5.483 0.431 -1.277 1.00 78.94 72 VAL A O 1
ATOM 590 N N . LEU A 1 73 ? -6.506 -0.414 -3.088 1.00 66.00 73 LEU A N 1
ATOM 591 C CA . LEU A 1 73 ? -7.863 -0.440 -2.527 1.00 66.00 73 LEU A CA 1
ATOM 592 C C . LEU A 1 73 ? -8.310 -1.804 -1.975 1.00 66.00 73 LEU A C 1
ATOM 594 O O . LEU A 1 73 ? -9.292 -1.851 -1.238 1.00 66.00 73 LEU A O 1
ATOM 598 N N . SER A 1 74 ? -7.632 -2.914 -2.292 1.00 50.16 74 SER A N 1
ATOM 599 C CA . SER A 1 74 ? -8.039 -4.244 -1.810 1.00 50.16 74 SER A CA 1
ATOM 600 C C . SER A 1 74 ? -7.336 -4.602 -0.500 1.00 50.16 74 SER A C 1
ATOM 602 O O . SER A 1 74 ? -6.572 -5.563 -0.440 1.00 50.16 74 SER A O 1
ATOM 604 N N . VAL A 1 75 ? -7.611 -3.848 0.563 1.00 45.97 75 VAL A N 1
ATOM 605 C CA . VAL A 1 75 ? -7.418 -4.349 1.933 1.00 45.97 75 VAL A CA 1
ATOM 606 C C . VAL A 1 75 ? -8.712 -5.054 2.340 1.00 45.97 75 VAL A C 1
ATOM 608 O O . VAL A 1 75 ? -9.448 -4.610 3.212 1.00 45.97 75 VAL A O 1
ATOM 611 N N . SER A 1 76 ? -9.047 -6.128 1.626 1.00 39.94 76 SER A N 1
ATOM 612 C CA . SER A 1 76 ? -9.955 -7.146 2.142 1.00 39.94 76 SER A CA 1
ATOM 613 C C . SER A 1 76 ? -9.071 -8.239 2.711 1.00 39.94 76 SER A C 1
ATOM 615 O O . SER A 1 76 ? -8.436 -8.979 1.956 1.00 39.94 76 SER A O 1
ATOM 617 N N . ASP A 1 77 ? -9.006 -8.256 4.037 1.00 44.62 77 ASP A N 1
ATOM 618 C CA . ASP A 1 77 ? -8.409 -9.284 4.877 1.00 44.62 77 ASP A CA 1
ATOM 619 C C . ASP A 1 77 ? -8.647 -10.666 4.247 1.00 44.62 77 ASP A C 1
ATOM 621 O O . ASP A 1 77 ? -9.780 -11.133 4.132 1.00 44.62 77 ASP A O 1
ATOM 625 N N . SER A 1 78 ? -7.597 -11.281 3.709 1.00 36.16 78 SER A N 1
ATOM 626 C CA . SER A 1 78 ? -7.653 -12.668 3.263 1.00 36.16 78 SER A CA 1
ATOM 627 C C . SER A 1 78 ? -6.610 -13.427 4.060 1.00 36.16 78 SER A C 1
ATOM 629 O O . SER A 1 78 ? -5.419 -13.122 3.943 1.00 36.16 78 SER A O 1
ATOM 631 N N . PRO A 1 79 ? -7.049 -14.381 4.895 1.00 44.03 79 PRO A N 1
ATOM 632 C CA . PRO A 1 79 ? -6.168 -15.088 5.791 1.00 44.03 79 PRO A CA 1
ATOM 633 C C . PRO A 1 79 ? -5.180 -15.898 4.966 1.00 44.03 79 PRO A C 1
ATOM 635 O O . PRO A 1 79 ? -5.534 -16.566 3.992 1.00 44.03 79 PRO A O 1
ATOM 638 N N . ILE A 1 80 ? -3.930 -15.831 5.401 1.00 40.28 80 ILE A N 1
ATOM 639 C CA . ILE A 1 80 ? -2.862 -16.746 5.037 1.00 40.28 80 ILE A CA 1
ATOM 640 C C . ILE A 1 80 ? -3.421 -18.167 5.195 1.00 40.28 80 ILE A C 1
ATOM 642 O O . ILE A 1 80 ? -3.537 -18.681 6.305 1.00 40.28 80 ILE A O 1
ATOM 646 N N . GLN A 1 81 ? -3.819 -18.801 4.087 1.00 39.94 81 GLN A N 1
ATOM 647 C CA . GLN A 1 81 ? -4.074 -20.236 4.053 1.00 39.94 81 GLN A CA 1
ATOM 648 C C . GLN A 1 81 ? -2.719 -20.929 4.186 1.00 39.94 81 GLN A C 1
ATOM 650 O O . GLN A 1 81 ? -2.067 -21.279 3.203 1.00 39.94 81 GLN A O 1
ATOM 655 N N . SER A 1 82 ? -2.288 -21.122 5.430 1.00 39.19 82 SER A N 1
ATOM 656 C CA . SER A 1 82 ? -1.350 -22.176 5.777 1.00 39.19 82 SER A CA 1
ATOM 657 C C . SER A 1 82 ? -2.052 -23.508 5.523 1.00 39.19 82 SER A C 1
ATOM 659 O O . SER A 1 82 ? -2.911 -23.947 6.288 1.00 39.19 82 SER A O 1
ATOM 661 N N . SER A 1 83 ? -1.722 -24.131 4.400 1.00 36.69 83 SER A N 1
ATOM 662 C CA . SER A 1 83 ? -2.097 -25.507 4.110 1.00 36.69 83 SER A CA 1
ATOM 663 C C . SER A 1 83 ? -1.299 -26.457 5.007 1.00 36.69 83 SER A C 1
ATOM 665 O O . SER A 1 83 ? -0.154 -26.782 4.704 1.00 36.69 83 SER A O 1
ATOM 667 N N . CYS A 1 84 ? -1.916 -26.946 6.080 1.00 33.59 84 CYS A N 1
ATOM 668 C CA . CYS A 1 84 ? -1.564 -28.220 6.707 1.00 33.59 84 CYS A CA 1
ATOM 669 C C . CYS A 1 84 ? -2.850 -28.920 7.172 1.00 33.59 84 CYS A C 1
ATOM 671 O O . CYS A 1 84 ? -3.346 -28.736 8.278 1.00 33.59 84 CYS A O 1
ATOM 673 N N . THR A 1 85 ? -3.431 -29.699 6.263 1.00 39.31 85 THR A N 1
ATOM 674 C CA . THR A 1 85 ? -4.573 -30.577 6.515 1.00 39.31 85 THR A CA 1
ATOM 675 C C . THR A 1 85 ? -4.186 -31.777 7.380 1.00 39.31 85 THR A C 1
ATOM 677 O O . THR A 1 85 ? -3.300 -32.529 6.990 1.00 39.31 85 THR A O 1
ATOM 680 N N . ASN A 1 86 ? -4.972 -31.971 8.448 1.00 38.00 86 ASN A N 1
ATOM 681 C CA . ASN A 1 86 ? -5.611 -33.219 8.908 1.00 38.00 86 ASN A CA 1
ATOM 682 C C . ASN A 1 86 ? -4.687 -34.384 9.348 1.00 38.00 86 ASN A C 1
ATOM 684 O O . ASN A 1 86 ? -3.814 -34.822 8.619 1.00 38.00 86 ASN A O 1
ATOM 688 N N . THR A 1 87 ? -4.857 -35.017 10.512 1.00 37.72 87 THR A N 1
ATOM 689 C CA . THR A 1 87 ? -6.104 -35.526 11.107 1.00 37.72 87 THR A CA 1
ATOM 690 C C . THR A 1 87 ? -5.915 -35.783 12.611 1.00 37.72 87 THR A C 1
ATOM 692 O O . THR A 1 87 ? -4.940 -36.399 13.029 1.00 37.72 87 THR A O 1
ATOM 695 N N . LEU A 1 88 ? -6.881 -35.355 13.427 1.00 43.38 88 LEU A N 1
ATOM 696 C CA . LEU A 1 88 ? -7.148 -35.962 14.730 1.00 43.38 88 LEU A CA 1
ATOM 697 C C . LEU A 1 88 ? -8.080 -37.154 14.500 1.00 43.38 88 LEU A C 1
ATOM 699 O O . LEU A 1 88 ? -9.114 -37.014 13.847 1.00 43.38 88 LEU A O 1
ATOM 703 N N . SER A 1 89 ? -7.755 -38.312 15.061 1.00 36.28 89 SER A N 1
ATOM 704 C CA . SER A 1 89 ? -8.740 -39.354 15.356 1.00 36.28 89 SER A CA 1
ATOM 705 C C . SER A 1 89 ? -8.337 -40.050 16.648 1.00 36.28 89 SER A C 1
ATOM 707 O O . SER A 1 89 ? -7.297 -40.695 16.740 1.00 36.28 89 SER A O 1
ATOM 709 N N . LEU A 1 90 ? -9.165 -39.827 17.665 1.00 41.47 90 LEU A N 1
ATOM 710 C CA . LEU A 1 90 ? -9.143 -40.484 18.962 1.00 41.47 90 LEU A CA 1
ATOM 711 C C . LEU A 1 90 ? -9.904 -41.806 18.845 1.00 41.47 90 LEU A C 1
AT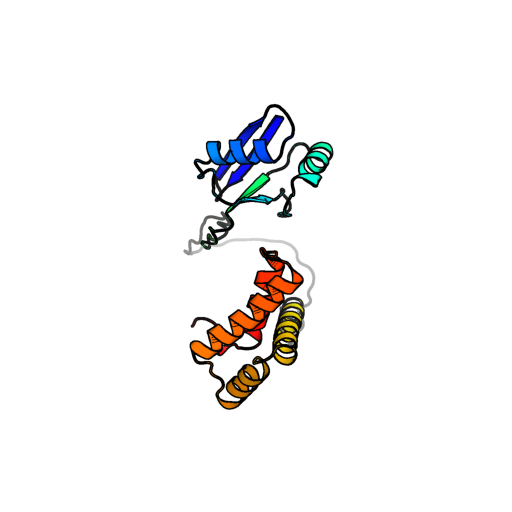OM 713 O O . LEU A 1 90 ? -11.094 -41.768 18.548 1.00 41.47 90 LEU A O 1
ATOM 717 N N . SER A 1 91 ? -9.252 -42.930 19.152 1.00 31.75 91 SER A N 1
ATOM 718 C CA . SER A 1 91 ? -9.898 -44.121 19.734 1.00 31.75 91 SER A CA 1
ATOM 719 C C . SER A 1 91 ? -8.866 -45.213 20.067 1.00 31.75 91 SER A C 1
ATOM 721 O O . SER A 1 91 ? -8.261 -45.796 19.174 1.00 31.75 91 SER A O 1
ATOM 723 N N . SER A 1 92 ? -8.690 -45.475 21.366 1.00 35.31 92 SER A N 1
ATOM 724 C CA . SER A 1 92 ? -8.138 -46.704 21.988 1.00 35.31 92 SER A CA 1
ATOM 725 C C . SER A 1 92 ? -9.081 -47.918 21.735 1.00 35.31 92 SER A C 1
ATOM 727 O O . SER A 1 92 ? -10.207 -47.639 21.312 1.00 35.31 92 SER A O 1
ATOM 729 N N . PRO A 1 93 ? -8.756 -49.217 22.024 1.00 45.28 93 PRO A N 1
ATOM 730 C CA . PRO A 1 93 ? -7.834 -49.729 23.064 1.00 45.28 93 PRO A CA 1
ATOM 731 C C . PRO A 1 93 ? -6.976 -51.000 22.772 1.00 45.28 93 PRO A C 1
ATOM 733 O O . PRO A 1 93 ? -7.186 -51.716 21.804 1.00 45.28 93 PRO A O 1
ATOM 736 N N . SER A 1 94 ? -6.035 -51.244 23.707 1.00 33.06 94 SER A N 1
ATOM 737 C CA . SER A 1 94 ? -5.387 -52.499 24.179 1.00 33.06 94 SER A CA 1
ATOM 738 C C . SER A 1 94 ? -4.862 -53.558 23.191 1.00 33.06 94 SER A C 1
ATOM 740 O O . SER A 1 94 ? -5.647 -54.161 22.471 1.00 33.06 94 SER A O 1
ATOM 742 N N . SER A 1 95 ? -3.584 -53.949 23.317 1.00 33.38 95 SER A N 1
ATOM 743 C CA . SER A 1 95 ? -3.169 -55.220 23.961 1.00 33.38 95 SER A CA 1
ATOM 744 C C . SER A 1 95 ? -1.634 -55.397 23.956 1.00 33.38 95 SER A C 1
ATOM 746 O O . SER A 1 95 ? -0.941 -54.817 23.127 1.00 33.38 95 SER A O 1
ATOM 748 N N . ASP A 1 96 ? -1.163 -56.180 24.926 1.00 33.50 96 ASP A N 1
ATOM 749 C CA . ASP A 1 96 ? 0.178 -56.337 25.516 1.00 33.50 96 ASP A CA 1
ATOM 750 C C . ASP A 1 96 ? 1.368 -56.877 24.683 1.00 33.50 96 ASP A C 1
ATOM 752 O O . ASP A 1 96 ? 1.208 -57.520 23.648 1.00 33.50 96 ASP A O 1
ATOM 756 N N . SER A 1 97 ? 2.540 -56.720 25.338 1.00 36.72 97 SER A N 1
ATOM 757 C CA . SER A 1 97 ? 3.779 -57.538 25.318 1.00 36.72 97 SER A CA 1
ATOM 758 C C . SER A 1 97 ? 4.864 -57.127 24.311 1.00 36.72 97 SER A C 1
ATOM 760 O O . SER A 1 97 ? 4.570 -56.842 23.162 1.00 36.72 97 SER A O 1
ATOM 762 N N . ASP A 1 98 ? 6.169 -57.144 24.595 1.00 34.16 98 ASP A N 1
ATOM 763 C CA . ASP A 1 98 ? 7.021 -57.335 25.783 1.00 34.16 98 ASP A CA 1
ATOM 764 C C . ASP A 1 98 ? 8.472 -57.039 25.317 1.00 34.16 98 ASP A C 1
ATOM 766 O O . ASP A 1 98 ? 8.772 -57.200 24.136 1.00 34.16 98 ASP A O 1
ATOM 770 N N . ALA A 1 99 ? 9.342 -56.667 26.264 1.00 32.84 99 ALA A N 1
ATOM 771 C CA . ALA A 1 99 ? 10.808 -56.746 26.246 1.00 32.84 99 ALA A CA 1
ATOM 772 C C . ALA A 1 99 ? 11.596 -55.956 25.172 1.00 32.84 99 ALA A C 1
ATOM 774 O O . ALA A 1 99 ? 11.296 -55.954 23.992 1.00 32.84 99 ALA A O 1
ATOM 775 N N . SER A 1 100 ? 12.743 -55.334 25.431 1.00 33.59 100 SER A N 1
ATOM 776 C CA . SER A 1 100 ? 13.567 -55.075 26.611 1.00 33.59 100 SER A CA 1
ATOM 777 C C . SER A 1 100 ? 14.742 -54.199 26.126 1.00 33.59 100 SER A C 1
ATOM 779 O O . SER A 1 100 ? 15.053 -54.179 24.938 1.00 33.59 100 SER A O 1
ATOM 781 N N . LEU A 1 101 ? 15.469 -53.615 27.085 1.00 34.41 101 LEU A N 1
ATOM 782 C CA . LEU A 1 101 ? 16.896 -53.243 27.034 1.00 34.41 101 LEU A CA 1
ATOM 783 C C . LEU A 1 101 ? 17.268 -51.749 26.880 1.00 34.41 101 LEU A C 1
ATOM 785 O O . LEU A 1 101 ? 17.450 -51.207 25.799 1.00 34.41 101 LEU A O 1
ATOM 789 N N . MET A 1 102 ? 17.578 -51.206 28.067 1.00 37.06 102 MET A N 1
ATOM 790 C CA . MET A 1 102 ? 18.725 -50.350 28.414 1.00 37.06 102 MET A CA 1
ATOM 791 C C . MET A 1 102 ? 18.533 -48.825 28.416 1.00 37.06 102 MET A C 1
ATOM 793 O O . MET A 1 102 ? 18.808 -48.108 27.461 1.00 37.06 102 MET A O 1
ATOM 797 N N . SER A 1 103 ? 18.186 -48.328 29.610 1.00 36.00 103 SER A N 1
ATOM 798 C CA . SER A 1 103 ? 18.592 -47.009 30.120 1.00 36.00 103 SER A CA 1
ATOM 799 C C . SER A 1 103 ? 20.121 -46.937 30.307 1.00 36.00 103 SER A C 1
ATOM 801 O O . SER A 1 103 ? 20.765 -47.983 30.419 1.00 36.00 103 SER A O 1
ATOM 803 N N . PRO A 1 104 ? 20.715 -45.735 30.469 1.00 44.72 104 PRO A N 1
ATOM 804 C CA . PRO A 1 104 ? 20.836 -45.204 31.836 1.00 44.72 104 PRO A CA 1
ATOM 805 C C . PRO A 1 104 ? 20.784 -43.665 32.006 1.00 44.72 104 PRO A C 1
ATOM 807 O O . PRO A 1 104 ? 21.173 -42.904 31.131 1.00 44.72 104 PRO A O 1
ATOM 810 N N . LYS A 1 105 ? 20.448 -43.281 33.255 1.00 36.69 105 LYS A N 1
ATOM 811 C CA . LYS A 1 105 ? 20.680 -42.003 33.987 1.00 36.69 105 LYS A CA 1
ATOM 812 C C . LYS A 1 105 ? 19.740 -40.829 33.665 1.00 36.69 105 LYS A C 1
ATOM 814 O O . LYS A 1 105 ? 19.865 -40.171 32.650 1.00 36.69 105 LYS A O 1
ATOM 819 N N . ARG A 1 106 ? 18.679 -40.614 34.462 1.00 36.44 106 ARG A N 1
ATOM 820 C CA . ARG A 1 106 ? 18.610 -39.916 35.781 1.00 36.44 106 ARG A CA 1
ATOM 821 C C . ARG A 1 106 ? 19.153 -38.480 35.763 1.00 36.44 106 ARG A C 1
ATOM 823 O O . ARG A 1 106 ? 20.342 -38.295 35.976 1.00 36.44 106 ARG A O 1
ATOM 830 N N . GLN A 1 107 ? 18.241 -37.507 35.724 1.00 32.75 107 GLN A N 1
ATOM 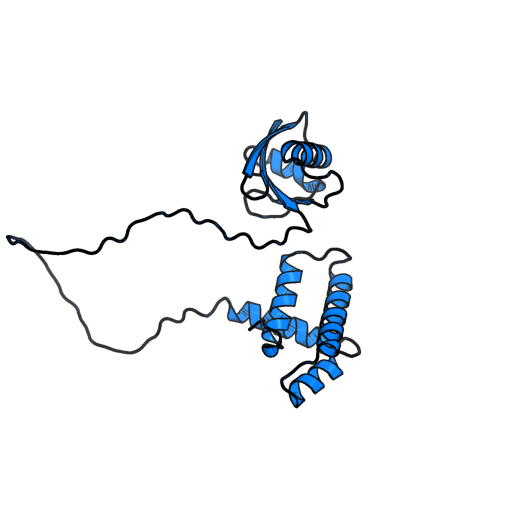831 C CA . GLN A 1 107 ? 18.063 -36.523 36.804 1.00 32.75 107 GLN A CA 1
ATOM 832 C C . GLN A 1 107 ? 16.724 -35.783 36.621 1.00 32.75 107 GLN A C 1
ATOM 834 O O . GLN A 1 107 ? 16.549 -35.017 35.682 1.00 32.75 107 GLN A O 1
ATOM 839 N N . ARG A 1 108 ? 15.768 -36.058 37.517 1.00 37.75 108 ARG A N 1
ATOM 840 C CA . ARG A 1 108 ? 14.644 -35.168 37.832 1.00 37.75 108 ARG A CA 1
ATOM 841 C C . ARG A 1 108 ? 15.034 -34.430 39.107 1.00 37.75 108 ARG A C 1
ATOM 843 O O . ARG A 1 108 ? 15.445 -35.090 40.062 1.00 37.75 108 ARG A O 1
ATOM 850 N N . ILE A 1 109 ? 14.913 -33.110 39.098 1.00 43.12 109 ILE A N 1
ATOM 851 C CA . ILE A 1 109 ? 14.868 -32.272 40.296 1.00 43.12 109 ILE A CA 1
ATOM 852 C C . ILE A 1 109 ? 13.640 -31.370 40.141 1.00 43.12 109 ILE A C 1
ATOM 854 O O . ILE A 1 109 ? 13.324 -30.939 39.032 1.00 43.12 109 ILE A O 1
ATOM 858 N N . ASP A 1 110 ? 12.957 -31.221 41.267 1.00 37.44 110 ASP A N 1
ATOM 859 C CA . ASP A 1 110 ? 11.682 -30.571 41.540 1.00 37.44 110 ASP A CA 1
ATOM 860 C C . ASP A 1 110 ? 11.505 -29.132 41.045 1.00 37.44 110 ASP A C 1
ATOM 862 O O . ASP A 1 110 ? 12.449 -28.348 40.955 1.00 37.44 110 ASP A O 1
ATOM 866 N N . ASP A 1 111 ? 10.224 -28.829 40.821 1.00 44.66 111 ASP A N 1
ATOM 867 C CA . ASP A 1 111 ? 9.509 -27.577 41.070 1.00 44.66 111 ASP A CA 1
ATOM 868 C C . ASP A 1 111 ? 10.339 -26.354 41.475 1.00 44.66 111 ASP A C 1
ATOM 870 O O . ASP A 1 111 ? 10.718 -26.187 42.634 1.00 44.66 111 ASP A O 1
ATOM 874 N N . THR A 1 112 ? 10.464 -25.384 40.566 1.00 40.75 112 THR A N 1
ATOM 875 C CA . THR A 1 112 ? 10.384 -23.966 40.944 1.00 40.75 112 THR A CA 1
ATOM 876 C C . THR A 1 112 ? 10.022 -23.105 39.732 1.00 40.75 112 THR A C 1
ATOM 878 O O . THR A 1 112 ? 10.648 -23.202 38.682 1.00 40.75 112 THR A O 1
ATOM 881 N N . PHE A 1 113 ? 8.978 -22.285 39.896 1.00 46.56 113 PHE A N 1
ATOM 882 C CA . PHE A 1 113 ? 8.693 -21.025 39.197 1.00 46.56 113 PHE A CA 1
ATOM 883 C C . PHE A 1 113 ? 9.668 -20.627 38.074 1.00 46.56 113 PHE A C 1
ATOM 885 O O . PHE A 1 113 ? 10.795 -20.257 38.365 1.00 46.56 113 PHE A O 1
ATOM 892 N N . VAL A 1 114 ? 9.188 -20.558 36.829 1.00 38.47 114 VAL A N 1
ATOM 893 C CA . VAL A 1 114 ? 9.373 -19.397 35.937 1.00 38.47 114 VAL A CA 1
ATOM 894 C C . VAL A 1 114 ? 8.503 -19.590 34.694 1.00 38.47 114 VAL A C 1
ATOM 896 O O . VAL A 1 114 ? 8.788 -20.407 33.820 1.00 38.47 114 VAL A O 1
ATOM 899 N N . MET A 1 115 ? 7.417 -18.821 34.605 1.00 43.84 115 MET A N 1
ATOM 900 C CA . MET A 1 115 ? 6.744 -18.594 33.329 1.00 43.84 115 MET A CA 1
ATOM 901 C C . MET A 1 115 ? 7.789 -18.077 32.336 1.00 43.84 115 MET A C 1
ATOM 903 O O . MET A 1 115 ? 8.454 -17.077 32.599 1.00 43.84 115 MET A O 1
ATOM 907 N N . SER A 1 116 ? 7.957 -18.764 31.208 1.00 39.62 116 SER A N 1
ATOM 908 C CA . SER A 1 116 ? 8.787 -18.269 30.113 1.00 39.62 116 SER A CA 1
ATOM 909 C C . SER A 1 116 ? 8.287 -16.885 29.669 1.00 39.62 116 SER A C 1
ATOM 911 O O . SER A 1 116 ? 7.097 -16.757 29.361 1.00 39.62 116 SER A O 1
ATOM 913 N N . PRO A 1 117 ? 9.143 -15.852 29.584 1.00 44.59 117 PRO A N 1
ATOM 914 C CA . PRO A 1 117 ? 8.733 -14.549 29.085 1.00 44.59 117 PRO A CA 1
ATOM 915 C C . PRO A 1 117 ? 8.605 -14.617 27.559 1.00 44.59 117 PRO A C 1
ATOM 917 O O . PRO A 1 117 ? 9.571 -14.451 26.820 1.00 44.59 117 PRO A O 1
ATOM 920 N N . LYS A 1 118 ? 7.390 -14.872 27.069 1.00 46.94 118 LYS A N 1
ATOM 921 C CA . LYS A 1 118 ? 6.996 -14.593 25.680 1.00 46.94 118 LYS A CA 1
ATOM 922 C C . LYS A 1 118 ? 6.395 -13.182 25.598 1.00 46.94 118 LYS A C 1
ATOM 924 O O . LYS A 1 118 ? 5.203 -13.060 25.364 1.00 46.94 118 LYS A O 1
ATOM 929 N N . SER A 1 119 ? 7.181 -12.134 25.846 1.00 47.72 119 SER A N 1
ATOM 930 C CA . SER A 1 119 ? 6.814 -10.746 25.496 1.00 47.72 119 SER A CA 1
ATOM 931 C C . SER A 1 119 ? 8.002 -9.815 25.711 1.00 47.72 119 SER A C 1
ATOM 933 O O . SER A 1 119 ? 8.155 -9.255 26.787 1.00 47.72 119 SER A O 1
ATOM 935 N N . LEU A 1 120 ? 8.903 -9.705 24.735 1.00 46.66 120 LEU A N 1
ATOM 936 C CA . LEU A 1 120 ? 9.946 -8.670 24.799 1.00 46.66 120 LEU A CA 1
ATOM 937 C C . LEU A 1 120 ? 10.143 -7.909 23.485 1.00 46.66 120 LEU A C 1
ATOM 939 O O . LEU A 1 120 ? 10.658 -6.805 23.524 1.00 46.66 120 LEU A O 1
ATOM 943 N N . HIS A 1 121 ? 9.686 -8.417 22.335 1.00 45.94 121 HIS A N 1
ATOM 944 C CA . HIS A 1 121 ? 9.876 -7.704 21.061 1.00 45.94 121 HIS A CA 1
ATOM 945 C C . HIS A 1 121 ? 8.655 -6.925 20.552 1.00 45.94 121 HIS A C 1
ATOM 947 O O . HIS A 1 121 ? 8.819 -6.015 19.747 1.00 45.94 121 HIS A O 1
ATOM 953 N N . THR A 1 122 ? 7.439 -7.228 21.010 1.00 51.09 122 THR A N 1
ATOM 954 C CA . THR A 1 122 ? 6.218 -6.505 20.597 1.00 51.09 122 THR A CA 1
ATOM 955 C C . THR A 1 122 ? 5.972 -5.233 21.404 1.00 51.09 122 THR A C 1
ATOM 957 O O . THR A 1 122 ? 5.356 -4.287 20.905 1.00 51.09 122 THR A O 1
ATOM 960 N N . ASP A 1 123 ? 6.466 -5.196 22.641 1.00 58.22 123 ASP A N 1
ATOM 961 C CA . ASP A 1 123 ? 6.181 -4.116 23.586 1.00 58.22 123 ASP A CA 1
ATOM 962 C C . ASP A 1 123 ? 6.952 -2.839 23.242 1.00 58.22 123 ASP A C 1
ATOM 964 O O . ASP A 1 123 ? 6.403 -1.741 23.364 1.00 58.22 123 ASP A O 1
ATOM 968 N N . ASP A 1 124 ? 8.166 -2.972 22.705 1.00 74.50 124 ASP A N 1
ATOM 969 C CA . ASP A 1 124 ? 8.983 -1.834 22.275 1.00 74.50 124 ASP A CA 1
ATOM 970 C C . ASP A 1 124 ? 8.365 -1.112 21.074 1.00 74.50 124 ASP A C 1
ATOM 972 O O . ASP A 1 124 ? 8.227 0.113 21.076 1.00 74.50 124 ASP A O 1
ATOM 976 N N . SER A 1 125 ? 7.913 -1.859 20.061 1.00 78.62 125 SER A N 1
ATOM 977 C CA . SER A 1 125 ? 7.280 -1.273 18.873 1.00 78.62 125 SER A CA 1
ATOM 978 C C . SER A 1 125 ? 5.943 -0.606 19.204 1.00 78.62 125 SER A C 1
ATOM 980 O O . SER A 1 125 ? 5.656 0.485 18.710 1.00 78.62 125 SER A O 1
ATOM 982 N N . SER A 1 126 ? 5.140 -1.224 20.075 1.00 84.69 126 SER A N 1
ATOM 983 C CA . SER A 1 126 ? 3.872 -0.650 20.542 1.00 84.69 126 SER A CA 1
ATOM 984 C C . SER A 1 126 ? 4.091 0.609 21.387 1.00 84.69 126 SER A C 1
ATOM 986 O O . SER A 1 126 ? 3.401 1.616 21.202 1.00 84.69 126 SER A O 1
ATOM 988 N N . SER A 1 127 ? 5.099 0.596 22.264 1.00 87.75 127 SER A N 1
ATOM 989 C CA . SER A 1 127 ? 5.466 1.750 23.094 1.00 87.75 127 SER A CA 1
ATOM 990 C C . SER A 1 127 ? 5.971 2.916 22.248 1.00 87.75 127 SER A C 1
ATOM 992 O O . SER A 1 127 ? 5.517 4.047 22.427 1.00 87.75 127 SER A O 1
ATOM 994 N N . GLN A 1 128 ? 6.827 2.644 21.261 1.00 89.50 128 GLN A N 1
ATOM 995 C CA . GLN A 1 128 ? 7.319 3.659 20.331 1.00 89.50 128 GLN A CA 1
ATOM 996 C C . GLN A 1 128 ? 6.185 4.252 19.480 1.00 89.50 128 GLN A C 1
ATOM 998 O O . GLN A 1 128 ? 6.106 5.471 19.306 1.00 89.50 128 GLN A O 1
ATOM 1003 N N . ALA A 1 129 ? 5.278 3.410 18.976 1.00 90.81 129 ALA A N 1
ATOM 1004 C CA . ALA A 1 129 ? 4.111 3.850 18.216 1.00 90.81 129 ALA A CA 1
ATOM 1005 C C . ALA A 1 129 ? 3.172 4.729 19.059 1.00 90.81 129 ALA A C 1
ATOM 1007 O O . ALA A 1 129 ? 2.703 5.775 18.602 1.00 90.81 129 ALA A O 1
ATOM 1008 N N . LYS A 1 130 ? 2.938 4.344 20.319 1.00 92.31 130 LYS A N 1
ATOM 1009 C CA . LYS A 1 130 ? 2.155 5.128 21.281 1.00 92.31 130 LYS A CA 1
ATOM 1010 C C . LYS A 1 130 ? 2.782 6.499 21.526 1.00 92.31 130 LYS A C 1
ATOM 1012 O O . LYS A 1 130 ? 2.078 7.510 21.501 1.00 92.31 130 LYS A O 1
ATOM 1017 N N . GLU A 1 131 ? 4.091 6.543 21.764 1.00 93.12 131 GLU A N 1
ATOM 1018 C CA . GLU A 1 131 ? 4.802 7.795 22.028 1.00 93.12 131 GLU A CA 1
ATOM 1019 C C . GLU A 1 131 ? 4.781 8.726 20.811 1.00 93.12 131 GLU A C 1
ATOM 1021 O O . GLU A 1 131 ? 4.567 9.929 20.958 1.00 93.12 131 GLU A O 1
ATOM 1026 N N . LEU A 1 132 ? 4.920 8.173 19.602 1.00 93.25 132 LEU A N 1
ATOM 1027 C CA . LEU A 1 132 ? 4.793 8.927 18.357 1.00 93.25 132 LEU A CA 1
ATOM 1028 C C . LEU A 1 132 ? 3.438 9.643 18.271 1.00 93.25 132 LEU A C 1
ATOM 1030 O O . LEU A 1 132 ? 3.404 10.856 18.075 1.00 93.25 132 LEU A O 1
ATOM 1034 N N . VAL A 1 133 ? 2.330 8.919 18.459 1.00 92.75 133 VAL A N 1
ATOM 1035 C CA . VAL A 1 133 ? 0.978 9.502 18.387 1.00 92.75 133 VAL A CA 1
ATOM 1036 C C . VAL A 1 133 ? 0.748 10.513 19.509 1.00 92.75 133 VAL A C 1
ATOM 1038 O O . VAL A 1 133 ? 0.204 11.588 19.258 1.00 92.75 133 VAL A O 1
ATOM 1041 N N . LYS A 1 134 ? 1.220 10.223 20.727 1.00 92.62 134 LYS A N 1
ATOM 1042 C CA . LYS A 1 134 ? 1.156 11.160 21.859 1.00 92.62 134 LYS A CA 1
ATOM 1043 C C . LYS A 1 134 ? 1.850 12.483 21.525 1.00 92.62 134 LYS A C 1
ATOM 1045 O O . LYS A 1 134 ? 1.247 13.541 21.677 1.00 92.62 134 LYS A O 1
ATOM 1050 N N . ARG A 1 135 ? 3.068 12.415 20.984 1.00 93.50 135 ARG A N 1
ATOM 1051 C CA . ARG A 1 135 ? 3.862 13.589 20.600 1.00 93.50 135 ARG A CA 1
ATOM 1052 C C . ARG A 1 135 ? 3.180 14.425 19.516 1.00 93.50 135 ARG A C 1
ATOM 1054 O O . ARG A 1 135 ? 3.190 15.647 19.589 1.00 93.50 135 ARG A O 1
ATOM 1061 N N . ILE A 1 136 ? 2.560 13.781 18.528 1.00 93.25 136 ILE A N 1
ATOM 1062 C CA . ILE A 1 136 ? 1.834 14.480 17.453 1.00 93.25 136 ILE A CA 1
ATOM 1063 C C . ILE A 1 136 ? 0.664 15.282 18.021 1.00 93.25 136 ILE A C 1
ATOM 1065 O O . ILE A 1 136 ? 0.442 16.425 17.626 1.00 93.25 136 ILE A O 1
ATOM 1069 N N . LEU A 1 137 ? -0.070 14.702 18.970 1.00 92.19 137 LEU A N 1
ATOM 1070 C CA . LEU A 1 137 ? -1.212 15.368 19.588 1.00 92.19 137 LEU A CA 1
ATOM 1071 C C . LEU A 1 137 ? -0.803 16.499 20.537 1.00 92.19 137 LEU A C 1
ATOM 1073 O O . LEU A 1 137 ? -1.567 17.444 20.707 1.00 92.19 137 LEU A O 1
ATOM 1077 N N . GLU A 1 138 ? 0.391 16.431 21.121 1.00 91.06 138 GLU A N 1
ATOM 1078 C CA . GLU A 1 138 ? 0.971 17.533 21.899 1.00 91.06 138 GLU A CA 1
ATOM 1079 C C . GLU A 1 138 ? 1.463 18.676 20.992 1.00 91.06 138 GLU A C 1
ATOM 1081 O O . GLU A 1 138 ? 1.367 19.840 21.363 1.00 91.06 138 GLU A O 1
ATOM 1086 N N . GLN A 1 139 ? 1.958 18.376 19.786 1.00 89.88 139 GLN A N 1
ATOM 1087 C CA . GLN A 1 139 ? 2.492 19.393 18.868 1.00 89.88 139 GLN A CA 1
ATOM 1088 C C . GLN A 1 139 ? 1.422 20.079 18.008 1.00 89.88 139 GLN A C 1
ATOM 1090 O O . GLN A 1 139 ? 1.605 21.226 17.594 1.00 89.88 139 GLN A O 1
ATOM 1095 N N . LYS A 1 140 ? 0.322 19.387 17.683 1.00 90.00 140 LYS A N 1
ATOM 1096 C CA . LYS A 1 140 ? -0.689 19.888 16.741 1.00 90.00 140 LYS A CA 1
ATOM 1097 C C . LYS A 1 140 ? -1.871 20.542 17.462 1.00 90.00 140 LYS A C 1
ATOM 1099 O O . LYS A 1 140 ? -2.375 20.016 18.460 1.00 90.00 140 LYS A O 1
ATOM 1104 N N . PRO A 1 141 ? -2.392 21.662 16.927 1.00 85.75 141 PRO A N 1
ATOM 1105 C CA . PRO A 1 141 ? -3.497 22.372 17.550 1.00 85.75 141 PRO A CA 1
ATOM 1106 C C . PRO A 1 141 ? -4.744 21.484 17.611 1.00 85.75 141 PRO A C 1
ATOM 1108 O O . PRO A 1 141 ? -5.175 20.908 16.615 1.00 85.75 141 PRO A O 1
ATOM 1111 N N . GLY A 1 142 ? -5.342 21.388 18.798 1.00 84.31 142 GLY A N 1
ATOM 1112 C CA . GLY A 1 142 ? -6.534 20.571 19.040 1.00 84.31 142 GLY A CA 1
ATOM 1113 C C . GLY A 1 142 ? -6.254 19.158 19.559 1.00 84.31 142 GLY A C 1
ATOM 1114 O O . GLY A 1 142 ? -7.168 18.565 20.137 1.00 84.31 142 GLY A O 1
ATOM 1115 N N . GLY A 1 143 ? -5.019 18.655 19.460 1.00 87.88 143 GLY A N 1
ATOM 1116 C CA . GLY A 1 143 ? -4.645 17.355 20.024 1.00 87.88 143 GLY A CA 1
ATOM 1117 C C . GLY A 1 143 ? -4.657 17.342 21.558 1.00 87.88 143 GLY A C 1
ATOM 1118 O O . GLY A 1 143 ? -5.203 16.418 22.158 1.00 87.88 143 GLY A O 1
ATOM 1119 N N . GLU A 1 144 ? -4.222 18.423 22.211 1.00 87.38 144 GLU A N 1
ATOM 1120 C CA . GLU A 1 144 ? -4.306 18.577 23.675 1.00 87.38 144 GLU A CA 1
ATOM 1121 C C . GLU A 1 144 ? -5.740 18.436 24.208 1.00 87.38 144 GLU A C 1
ATOM 1123 O O . GLU A 1 144 ? -5.986 17.777 25.218 1.00 87.38 144 GLU A O 1
ATOM 1128 N N . LYS A 1 145 ? -6.723 19.008 23.495 1.00 87.25 145 LYS A N 1
ATOM 1129 C CA . LYS A 1 145 ? -8.145 18.906 23.864 1.00 87.25 145 LYS A CA 1
ATOM 1130 C C . LYS A 1 145 ? -8.644 17.466 23.784 1.00 87.25 145 LYS A C 1
ATOM 1132 O O . LYS A 1 145 ? -9.549 17.096 24.530 1.00 87.25 145 LYS A O 1
ATOM 1137 N N . ILE A 1 146 ? -8.097 16.674 22.865 1.00 88.19 146 ILE A N 1
ATOM 1138 C CA . ILE A 1 146 ? -8.416 15.254 22.721 1.00 88.19 146 ILE A CA 1
ATOM 1139 C C . ILE A 1 146 ? -7.813 14.462 23.883 1.00 88.19 146 ILE A C 1
ATOM 1141 O O . ILE A 1 146 ? -8.545 13.706 24.522 1.00 88.19 146 ILE A O 1
ATOM 1145 N N . LEU A 1 147 ? -6.537 14.697 24.215 1.00 88.75 147 LEU A N 1
ATOM 1146 C CA . LEU A 1 147 ? -5.886 14.060 25.365 1.00 88.75 147 LEU A CA 1
ATOM 1147 C C . LEU A 1 147 ? -6.629 14.374 26.665 1.00 88.75 147 LEU A C 1
ATOM 1149 O O . LEU A 1 147 ? -6.972 13.455 27.399 1.00 88.75 147 LEU A O 1
ATOM 1153 N N . ALA A 1 148 ? -6.946 15.646 26.916 1.00 86.06 148 ALA A N 1
ATOM 1154 C CA . ALA A 1 148 ? -7.633 16.073 28.135 1.00 86.06 148 ALA A CA 1
ATOM 1155 C C . ALA A 1 148 ? -9.046 15.476 28.270 1.00 86.06 148 ALA A C 1
ATOM 1157 O O . ALA A 1 148 ? -9.475 15.093 29.355 1.00 86.06 148 ALA A O 1
ATOM 1158 N N . LYS A 1 149 ? -9.792 15.369 27.163 1.00 85.31 149 LYS A N 1
ATOM 1159 C CA . LYS A 1 149 ? -11.117 14.725 27.1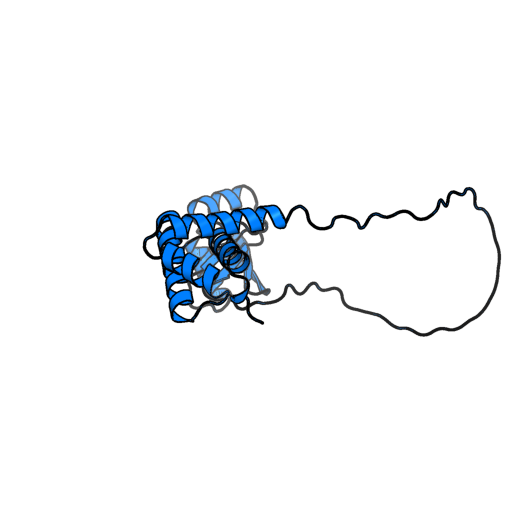81 1.00 85.31 149 LYS A CA 1
ATOM 1160 C C . LYS A 1 149 ? -11.019 13.237 27.485 1.00 85.31 149 LYS A C 1
ATOM 1162 O O . LYS A 1 149 ? -11.848 12.718 28.235 1.00 85.31 149 LYS A O 1
ATOM 1167 N N . TYR A 1 150 ? -10.021 12.577 26.905 1.00 87.31 150 TYR A N 1
ATOM 1168 C CA . TYR A 1 150 ? -9.790 11.159 27.117 1.00 87.31 150 TYR A CA 1
ATOM 1169 C C . TYR A 1 150 ? -9.347 10.858 28.550 1.00 87.31 150 TYR A C 1
ATOM 1171 O O . TYR A 1 150 ? -9.883 9.941 29.159 1.00 87.31 150 TYR A O 1
ATOM 1179 N N . THR A 1 151 ? -8.452 11.661 29.135 1.00 84.50 151 THR A N 1
ATOM 1180 C CA . THR A 1 151 ? -8.042 11.485 30.538 1.00 84.50 151 THR A CA 1
ATOM 1181 C C . THR A 1 151 ? -9.192 11.705 31.518 1.00 84.50 151 THR A C 1
ATOM 1183 O O . THR A 1 151 ? -9.228 11.052 32.555 1.00 84.50 151 THR A O 1
ATOM 1186 N N . MET A 1 152 ? -10.142 12.590 31.194 1.00 82.44 152 MET A N 1
ATOM 1187 C CA . MET A 1 152 ? -11.292 12.877 32.057 1.00 82.44 152 MET A CA 1
ATOM 1188 C C . MET A 1 152 ? -12.409 11.830 31.952 1.00 82.44 152 MET A C 1
ATOM 1190 O O . MET A 1 152 ? -13.040 11.511 32.953 1.00 82.44 152 MET A O 1
ATOM 1194 N N . THR A 1 153 ? -12.687 11.329 30.745 1.00 81.06 153 THR A N 1
ATOM 1195 C CA . THR A 1 153 ? -13.872 10.487 30.481 1.00 81.06 153 THR A CA 1
ATOM 1196 C C . THR A 1 153 ? -13.518 9.008 30.300 1.00 81.06 153 THR A C 1
ATOM 1198 O O . THR A 1 153 ? -14.387 8.160 30.437 1.00 81.06 153 THR A O 1
ATOM 1201 N N . GLY A 1 154 ? -12.273 8.680 29.931 1.00 79.62 154 GLY A N 1
ATOM 1202 C CA . GLY A 1 154 ? -11.857 7.330 29.509 1.00 79.62 154 GLY A CA 1
ATOM 1203 C C . GLY A 1 154 ? -12.420 6.888 28.148 1.00 79.62 154 GLY A C 1
ATOM 1204 O O . GLY A 1 154 ? -12.015 5.870 27.588 1.00 79.62 154 GLY A O 1
ATOM 1205 N N . GLU A 1 155 ? -13.327 7.681 27.580 1.00 76.06 155 GLU A N 1
ATOM 1206 C CA . GLU A 1 155 ? -14.057 7.395 26.352 1.00 76.06 155 GLU A CA 1
ATOM 1207 C C . GLU A 1 155 ? -13.965 8.563 25.369 1.00 76.06 155 GLU A C 1
ATOM 1209 O O . GLU A 1 155 ? -13.816 9.732 25.742 1.00 76.06 155 GLU A O 1
ATOM 1214 N N . MET A 1 156 ? -14.089 8.250 24.080 1.00 81.81 156 MET A N 1
ATOM 1215 C CA . MET A 1 156 ? -14.070 9.236 23.006 1.00 81.81 156 MET A CA 1
ATOM 1216 C C . MET A 1 156 ? -15.349 9.169 22.176 1.00 81.81 156 MET A C 1
ATOM 1218 O O . MET A 1 156 ? -15.666 8.147 21.579 1.00 81.81 156 MET A O 1
ATOM 1222 N N . LYS A 1 157 ? -16.045 10.305 22.056 1.00 83.00 157 LYS A N 1
ATOM 1223 C CA . LYS A 1 157 ? -17.197 10.445 21.149 1.00 83.00 157 LYS A CA 1
ATOM 1224 C C . LYS A 1 157 ? -16.748 10.451 19.684 1.00 83.00 157 LYS A C 1
ATOM 1226 O O . LYS A 1 157 ? -15.682 10.984 19.370 1.00 83.00 157 LYS A O 1
ATOM 1231 N N . ASP A 1 158 ? -17.613 10.007 18.774 1.00 83.31 158 ASP A N 1
ATOM 1232 C CA . ASP A 1 158 ? -17.332 9.892 17.329 1.00 83.31 158 ASP A CA 1
ATOM 1233 C C . ASP A 1 158 ? -16.767 11.154 16.674 1.00 83.31 158 ASP A C 1
ATOM 1235 O O . ASP A 1 158 ? -15.930 11.086 15.774 1.00 83.31 158 ASP A O 1
ATOM 1239 N N . ARG A 1 159 ? -17.206 12.341 17.110 1.00 86.06 159 ARG A N 1
ATOM 1240 C CA . ARG A 1 159 ? -16.649 13.604 16.606 1.00 86.06 159 ARG A CA 1
ATOM 1241 C C . ARG A 1 159 ? -15.181 13.773 17.011 1.00 86.06 159 ARG A C 1
ATOM 1243 O O . ARG A 1 159 ? -14.363 14.090 16.164 1.00 86.06 159 ARG A O 1
ATOM 1250 N N . ALA A 1 160 ? -14.844 13.488 18.269 1.00 85.50 160 ALA A N 1
ATOM 1251 C CA . ALA A 1 160 ? -13.470 13.569 18.762 1.00 85.50 160 ALA A CA 1
ATOM 1252 C C . ALA A 1 160 ? -12.567 12.488 18.145 1.00 85.50 160 ALA A C 1
ATOM 1254 O O . ALA A 1 160 ? -11.395 12.751 17.898 1.00 85.50 160 ALA A O 1
ATOM 1255 N N . ARG A 1 161 ? -13.115 11.298 17.850 1.00 88.62 161 ARG A N 1
ATOM 1256 C CA . ARG A 1 161 ? -12.409 10.239 17.106 1.00 88.62 161 ARG A CA 1
ATOM 1257 C C . ARG A 1 161 ? -12.010 10.702 15.707 1.00 88.62 161 ARG A C 1
ATOM 1259 O O . ARG A 1 161 ? -10.871 10.507 15.297 1.00 88.62 161 ARG A O 1
ATOM 1266 N N . ARG A 1 162 ? -12.933 11.343 14.986 1.00 90.25 162 ARG A N 1
ATOM 1267 C CA . ARG A 1 162 ? -12.653 11.908 13.657 1.00 90.25 162 ARG A CA 1
ATOM 1268 C C . ARG A 1 162 ? -11.620 13.028 13.718 1.00 90.25 162 ARG A C 1
ATOM 1270 O O . ARG A 1 162 ? -10.705 13.028 12.904 1.00 90.25 162 ARG A O 1
ATOM 1277 N N . ASP A 1 163 ? -11.734 13.922 14.700 1.00 90.19 163 ASP A N 1
ATOM 1278 C CA . ASP A 1 163 ? -10.767 15.008 14.902 1.00 90.19 163 ASP A CA 1
ATOM 1279 C C . ASP A 1 163 ? -9.354 14.444 15.176 1.00 90.19 163 ASP A C 1
ATOM 1281 O O . ASP A 1 163 ? -8.385 14.878 14.556 1.00 90.19 163 ASP A O 1
ATOM 1285 N N . LEU A 1 164 ? -9.242 13.410 16.025 1.00 92.88 164 LEU A N 1
ATOM 1286 C CA . LEU A 1 164 ? -7.997 12.676 16.292 1.00 92.88 164 LEU A CA 1
ATOM 1287 C C . LEU A 1 164 ? -7.381 12.106 15.011 1.00 92.88 164 LEU A C 1
ATOM 1289 O O . LEU A 1 164 ? -6.224 12.390 14.700 1.00 92.88 164 LEU A O 1
ATOM 1293 N N . VAL A 1 165 ? -8.157 11.324 14.257 1.00 92.38 165 VAL A N 1
ATOM 1294 C CA . VAL A 1 165 ? -7.676 10.702 13.016 1.00 92.38 165 VAL A CA 1
ATOM 1295 C C . VAL A 1 165 ? -7.275 11.771 12.001 1.00 92.38 165 VAL A C 1
ATOM 1297 O O . VAL A 1 165 ? -6.231 11.644 11.375 1.00 92.38 165 VAL A O 1
ATOM 1300 N N . SER A 1 166 ? -8.040 12.858 11.878 1.00 93.94 166 SER A N 1
ATOM 1301 C CA . SER A 1 166 ? -7.727 13.953 10.955 1.00 93.94 166 SER A CA 1
ATOM 1302 C C . SER A 1 166 ? -6.392 14.626 11.276 1.00 93.94 166 SER A C 1
ATOM 1304 O O . SER A 1 166 ? -5.630 14.912 10.355 1.00 93.94 166 SER A O 1
ATOM 1306 N N . ILE A 1 167 ? -6.095 14.871 12.557 1.00 93.62 167 ILE A N 1
ATOM 1307 C CA . ILE A 1 167 ? -4.814 15.456 12.986 1.00 93.62 167 ILE A CA 1
ATOM 1308 C C . ILE A 1 167 ? -3.662 14.511 12.641 1.00 93.62 167 ILE A C 1
ATOM 1310 O O . ILE A 1 167 ? -2.656 14.932 12.071 1.00 93.62 167 ILE A O 1
ATOM 1314 N N . VAL A 1 168 ? -3.828 13.224 12.951 1.00 93.69 168 VAL A N 1
ATOM 1315 C CA . VAL A 1 168 ? -2.804 12.210 12.695 1.00 93.69 168 VAL A CA 1
ATOM 1316 C C . VAL A 1 168 ? -2.551 12.028 11.194 1.00 93.69 168 VAL A C 1
ATOM 1318 O O . VAL A 1 168 ? -1.399 11.961 10.771 1.00 93.69 168 VAL A O 1
ATOM 1321 N N . VAL A 1 169 ? -3.605 11.992 10.374 1.00 93.12 169 VAL A N 1
ATOM 1322 C CA . VAL A 1 169 ? -3.494 11.867 8.912 1.00 93.12 169 VAL A CA 1
ATOM 1323 C C . VAL A 1 169 ? -2.835 13.098 8.297 1.00 93.12 169 VAL A C 1
ATOM 1325 O O . VAL A 1 169 ? -1.994 12.942 7.417 1.00 93.12 169 VAL A O 1
ATOM 1328 N N . ALA A 1 170 ? -3.164 14.303 8.770 1.00 92.88 170 ALA A N 1
ATOM 1329 C CA . ALA A 1 170 ? -2.524 15.526 8.293 1.00 92.88 170 ALA A CA 1
ATOM 1330 C C . ALA A 1 170 ? -1.006 15.502 8.537 1.00 92.88 170 ALA A C 1
ATOM 1332 O O . ALA A 1 170 ? -0.236 15.767 7.619 1.00 92.88 170 ALA A O 1
ATOM 1333 N N . GLU A 1 171 ? -0.576 15.103 9.737 1.00 93.12 171 GLU A N 1
ATOM 1334 C CA . GLU A 1 171 ? 0.844 14.927 10.071 1.00 93.12 171 GLU A CA 1
ATOM 1335 C C . GLU A 1 171 ? 1.511 13.837 9.221 1.00 93.12 171 GLU A C 1
ATOM 1337 O O . GLU A 1 171 ? 2.641 13.983 8.756 1.00 93.12 171 GLU A O 1
ATOM 1342 N N . MET A 1 172 ? 0.811 12.724 9.007 1.00 93.06 172 MET A N 1
ATOM 1343 C CA . MET A 1 172 ? 1.313 11.628 8.186 1.00 93.06 172 MET A CA 1
ATOM 1344 C C . MET A 1 172 ? 1.501 12.067 6.725 1.00 93.06 172 MET A C 1
ATOM 1346 O O . MET A 1 172 ? 2.497 11.701 6.106 1.00 93.06 172 MET A O 1
ATOM 1350 N N . PHE A 1 173 ? 0.592 12.883 6.185 1.00 92.06 173 PHE A N 1
ATOM 1351 C CA . PHE A 1 173 ? 0.711 13.443 4.836 1.00 92.06 173 PHE A CA 1
ATOM 1352 C C . PHE A 1 173 ? 1.797 14.508 4.723 1.00 92.06 173 PHE A C 1
ATOM 1354 O O . PHE A 1 173 ? 2.431 14.623 3.678 1.00 92.06 173 PHE A O 1
ATOM 1361 N N . GLU A 1 174 ? 2.040 15.266 5.787 1.00 91.94 174 GLU A N 1
ATOM 1362 C CA . GLU A 1 174 ? 3.137 16.230 5.842 1.00 91.94 174 GLU A CA 1
ATOM 1363 C C . GLU A 1 174 ? 4.505 15.531 5.797 1.00 91.94 174 GLU A C 1
ATOM 1365 O O . GLU A 1 174 ? 5.407 15.991 5.103 1.00 91.94 174 GLU A O 1
ATOM 1370 N N . LYS A 1 175 ? 4.646 14.382 6.475 1.00 90.44 175 LYS A N 1
ATOM 1371 C CA . LYS A 1 175 ? 5.903 13.615 6.525 1.00 90.44 175 LYS A CA 1
ATOM 1372 C C . LYS A 1 175 ? 6.150 12.707 5.327 1.00 90.44 175 LYS A C 1
ATOM 1374 O O . LYS A 1 175 ? 7.285 12.605 4.875 1.00 90.44 175 LYS A O 1
ATOM 1379 N N . TYR A 1 176 ? 5.118 12.014 4.853 1.00 90.06 176 TYR A N 1
ATOM 1380 C CA . TYR A 1 176 ? 5.250 10.948 3.851 1.00 90.06 176 TYR A CA 1
ATOM 1381 C C . TYR A 1 176 ? 4.534 11.271 2.533 1.00 90.06 176 TYR A C 1
ATOM 1383 O O . TYR A 1 176 ? 4.469 10.433 1.637 1.00 90.06 176 TYR A O 1
ATOM 1391 N N . GLY A 1 177 ? 3.982 12.478 2.401 1.00 89.38 177 GLY A N 1
ATOM 1392 C CA . GLY A 1 177 ? 3.256 12.905 1.212 1.00 89.38 177 GLY A CA 1
ATOM 1393 C C . GLY A 1 177 ? 1.853 12.304 1.100 1.00 89.38 177 GLY A C 1
ATOM 1394 O O . GLY A 1 177 ? 1.288 11.740 2.035 1.00 89.38 177 GLY A O 1
ATOM 1395 N N . ARG A 1 178 ? 1.259 12.438 -0.090 1.00 85.19 178 ARG A N 1
ATOM 1396 C CA . ARG A 1 178 ? -0.146 12.071 -0.351 1.00 85.19 178 ARG A CA 1
ATOM 1397 C C . ARG A 1 178 ? -0.420 10.561 -0.249 1.00 85.19 178 ARG A C 1
ATOM 1399 O O . ARG A 1 178 ? -1.575 10.180 -0.072 1.00 85.19 178 AR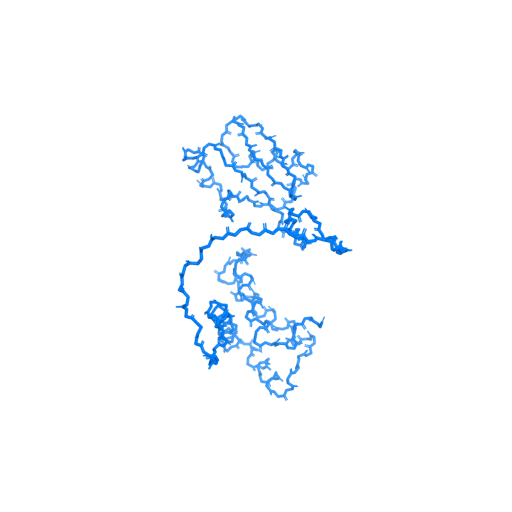G A O 1
ATOM 1406 N N . ALA A 1 179 ? 0.609 9.718 -0.343 1.00 83.75 179 ALA A N 1
ATOM 1407 C CA . ALA A 1 179 ? 0.500 8.262 -0.268 1.00 83.75 179 ALA A CA 1
ATOM 1408 C C . ALA A 1 179 ? 1.523 7.676 0.726 1.00 83.75 179 ALA A C 1
ATOM 1410 O O . ALA A 1 179 ? 2.575 7.197 0.314 1.00 83.75 179 ALA A O 1
ATOM 1411 N N . PRO A 1 180 ? 1.232 7.706 2.040 1.00 87.81 180 PRO A N 1
ATOM 1412 C CA . PRO A 1 180 ? 2.148 7.178 3.042 1.00 87.81 180 PRO A CA 1
ATOM 1413 C C . PRO A 1 180 ? 2.366 5.657 2.910 1.00 87.81 180 PRO A C 1
ATOM 1415 O O . PRO A 1 180 ? 1.383 4.918 2.722 1.00 87.81 180 PRO A O 1
ATOM 1418 N N . PRO A 1 181 ? 3.611 5.177 3.098 1.00 84.06 181 PRO A N 1
ATOM 1419 C CA . PRO A 1 181 ? 3.942 3.754 3.134 1.00 84.06 181 PRO A CA 1
ATOM 1420 C C . PRO A 1 181 ? 3.077 2.944 4.116 1.00 84.06 181 PRO A C 1
ATOM 1422 O O . PRO A 1 181 ? 2.587 3.459 5.129 1.00 84.06 181 PRO A O 1
ATOM 1425 N N . MET A 1 182 ? 2.853 1.664 3.806 1.00 84.94 182 MET A N 1
ATOM 1426 C CA . MET A 1 182 ? 1.980 0.777 4.594 1.00 84.94 182 MET A CA 1
ATOM 1427 C C . MET A 1 182 ? 2.488 0.546 6.018 1.00 84.94 182 MET A C 1
ATOM 1429 O O . MET A 1 182 ? 1.694 0.565 6.959 1.00 84.94 182 MET A O 1
ATOM 1433 N N . ASP A 1 183 ? 3.796 0.368 6.184 1.00 85.12 183 ASP A N 1
ATOM 1434 C CA . ASP A 1 183 ? 4.451 0.201 7.484 1.00 85.12 183 ASP A CA 1
ATOM 1435 C C . ASP A 1 183 ? 4.193 1.414 8.391 1.00 85.12 183 ASP A C 1
ATOM 1437 O O . ASP A 1 183 ? 3.862 1.260 9.567 1.00 85.12 183 ASP A O 1
ATOM 1441 N N . LYS A 1 184 ? 4.242 2.626 7.827 1.00 90.06 184 LYS A N 1
ATOM 1442 C CA . LYS A 1 184 ? 3.934 3.864 8.545 1.00 90.06 184 LYS A CA 1
ATOM 1443 C C . LYS A 1 184 ? 2.455 3.950 8.880 1.00 90.06 184 LYS A C 1
ATOM 1445 O O . LYS A 1 184 ? 2.119 4.167 10.040 1.00 90.06 184 LYS A O 1
ATOM 1450 N N . ARG A 1 185 ? 1.551 3.682 7.937 1.00 91.31 185 ARG A N 1
ATOM 1451 C CA . ARG A 1 185 ? 0.106 3.642 8.242 1.00 91.31 185 ARG A CA 1
ATOM 1452 C C . ARG A 1 185 ? -0.217 2.664 9.378 1.00 91.31 185 ARG A C 1
ATOM 1454 O O . ARG A 1 185 ? -0.956 3.026 10.294 1.00 91.31 185 ARG A O 1
ATOM 1461 N N . ALA A 1 186 ? 0.384 1.475 9.362 1.00 89.44 186 ALA A N 1
ATOM 1462 C CA . ALA A 1 186 ? 0.233 0.475 10.416 1.00 89.44 186 ALA A CA 1
ATOM 1463 C C . ALA A 1 186 ? 0.826 0.939 11.757 1.00 89.44 186 ALA A C 1
ATOM 1465 O O . ALA A 1 186 ? 0.179 0.785 12.792 1.00 89.44 186 ALA A O 1
ATOM 1466 N N . GLN A 1 187 ? 2.006 1.566 11.752 1.00 91.06 187 GLN A N 1
ATOM 1467 C CA . GLN A 1 187 ? 2.646 2.105 12.958 1.00 91.06 187 GLN A CA 1
ATOM 1468 C C . GLN A 1 187 ? 1.778 3.173 13.636 1.00 91.06 187 GLN A C 1
ATOM 1470 O O . GLN A 1 187 ? 1.588 3.149 14.851 1.00 91.06 187 GLN A O 1
ATOM 1475 N N . TYR A 1 188 ? 1.211 4.097 12.861 1.00 92.88 188 TYR A N 1
ATOM 1476 C CA . TYR A 1 188 ? 0.329 5.136 13.391 1.00 92.88 188 TYR A CA 1
ATOM 1477 C C . TYR A 1 188 ? -0.997 4.558 13.904 1.00 92.88 188 TYR A C 1
ATOM 1479 O O . TYR A 1 188 ? -1.457 4.949 14.978 1.00 92.88 188 TYR A O 1
ATOM 1487 N N . ALA A 1 189 ? -1.587 3.596 13.187 1.00 92.06 189 ALA A N 1
ATOM 1488 C CA . ALA A 1 189 ? -2.794 2.899 13.633 1.00 92.06 189 ALA A CA 1
ATOM 1489 C C . ALA A 1 189 ? -2.562 2.143 14.952 1.00 92.06 189 ALA A C 1
ATOM 1491 O O . ALA A 1 189 ? -3.354 2.281 15.887 1.00 92.06 189 ALA A O 1
ATOM 1492 N N . LEU A 1 190 ? -1.442 1.419 15.059 1.00 91.06 190 LEU A N 1
ATOM 1493 C CA . LEU A 1 190 ? -1.023 0.752 16.291 1.00 91.06 190 LEU A CA 1
ATOM 1494 C C . LEU A 1 190 ? -0.889 1.761 17.436 1.00 91.06 190 LEU A C 1
ATOM 1496 O O . LEU A 1 190 ? -1.442 1.547 18.510 1.00 91.06 190 LEU A O 1
ATOM 1500 N N . GLY A 1 191 ? -0.238 2.901 17.191 1.00 92.94 191 GLY A N 1
ATOM 1501 C CA . GLY A 1 191 ? -0.088 3.959 18.188 1.00 92.94 191 GLY A CA 1
ATOM 1502 C C . GLY A 1 191 ? -1.421 4.519 18.690 1.00 92.94 191 GLY A C 1
ATOM 1503 O O . GLY A 1 191 ? -1.569 4.748 19.891 1.00 92.94 191 GLY A O 1
ATOM 1504 N N . ILE A 1 192 ? -2.409 4.690 17.803 1.00 92.31 192 ILE A N 1
ATOM 1505 C CA . ILE A 1 192 ? -3.758 5.145 18.173 1.00 92.31 192 ILE A CA 1
ATOM 1506 C C . ILE A 1 192 ? -4.443 4.119 19.078 1.00 92.31 192 ILE A C 1
ATOM 1508 O O . ILE A 1 192 ? -4.929 4.492 20.142 1.00 92.31 192 ILE A O 1
ATOM 1512 N N . VAL A 1 193 ? -4.466 2.841 18.691 1.00 90.75 193 VAL A N 1
ATOM 1513 C CA . VAL A 1 193 ? -5.145 1.785 19.466 1.00 90.75 193 VAL A CA 1
ATOM 1514 C C . VAL A 1 193 ? -4.458 1.557 20.815 1.00 90.75 193 VAL A C 1
ATOM 1516 O O . VAL A 1 193 ? -5.131 1.356 21.824 1.00 90.75 193 VAL A O 1
ATOM 1519 N N . THR A 1 194 ? -3.128 1.652 20.869 1.00 90.69 194 THR A N 1
ATOM 1520 C CA . THR A 1 194 ? -2.371 1.525 22.122 1.00 90.69 194 THR A CA 1
ATOM 1521 C C . THR A 1 194 ? -2.566 2.736 23.042 1.00 90.69 194 THR A C 1
ATOM 1523 O O . THR A 1 194 ? -2.591 2.586 24.267 1.00 90.69 194 THR A O 1
ATOM 1526 N N . LEU A 1 195 ? -2.697 3.950 22.493 1.00 89.94 195 LEU A N 1
ATOM 1527 C CA . LEU A 1 195 ? -2.931 5.160 23.291 1.00 89.94 195 LEU A CA 1
ATOM 1528 C C . LEU A 1 195 ? -4.389 5.274 23.759 1.00 89.94 195 LEU A C 1
ATOM 1530 O O . LEU A 1 195 ? -4.634 5.718 24.882 1.00 89.94 195 LEU A O 1
ATOM 1534 N N . PHE A 1 196 ? -5.331 4.823 22.931 1.00 88.81 196 PHE A N 1
ATOM 1535 C CA . PHE A 1 196 ? -6.769 4.871 23.178 1.00 88.81 196 PHE A CA 1
ATOM 1536 C C . PHE A 1 196 ? -7.413 3.475 23.040 1.00 88.81 196 PHE A C 1
ATOM 1538 O O . PHE A 1 196 ? -8.106 3.215 22.052 1.00 88.81 196 PHE A O 1
ATOM 1545 N N . PRO A 1 197 ? -7.233 2.562 24.017 1.00 85.12 197 PRO A N 1
ATOM 1546 C CA . PRO A 1 197 ? -7.774 1.202 23.936 1.00 85.12 197 PRO A CA 1
ATOM 1547 C C . PRO A 1 197 ? -9.290 1.114 23.740 1.00 85.12 197 PRO A C 1
ATOM 1549 O O . PRO A 1 197 ? -9.761 0.166 23.122 1.00 85.12 197 PRO A O 1
ATOM 1552 N N . SER A 1 198 ? -10.055 2.110 24.200 1.00 79.19 198 SER A N 1
ATOM 1553 C CA . SER A 1 198 ? -11.512 2.167 23.994 1.00 79.19 198 SER A CA 1
ATOM 1554 C C . SER A 1 198 ? -11.932 2.431 22.542 1.00 79.19 198 SER A C 1
ATOM 1556 O O . SER A 1 198 ? -13.122 2.431 22.239 1.00 79.19 198 SER A O 1
ATOM 1558 N N . LEU A 1 199 ? -10.975 2.645 21.632 1.00 76.62 199 LEU A N 1
ATOM 1559 C CA . LEU A 1 199 ? -11.209 2.730 20.187 1.00 76.62 199 LEU A CA 1
ATOM 1560 C C . LEU A 1 199 ? -11.036 1.396 19.461 1.00 76.62 199 LEU A C 1
ATOM 1562 O O . LEU A 1 199 ? -11.307 1.340 18.261 1.00 76.62 199 LEU A O 1
ATOM 1566 N N . LYS A 1 200 ? -10.547 0.360 20.150 1.00 71.75 200 LYS A N 1
ATOM 1567 C CA . LYS A 1 200 ? -10.462 -0.988 19.596 1.00 71.75 200 LYS A CA 1
ATOM 1568 C C . LYS A 1 200 ? -11.882 -1.529 19.427 1.00 71.75 200 LYS A C 1
ATOM 1570 O O . LYS A 1 200 ? -12.688 -1.381 20.343 1.00 71.75 200 LYS A O 1
ATOM 1575 N N . ASP A 1 201 ? -12.181 -2.120 18.272 1.00 58.69 201 ASP A N 1
ATOM 1576 C CA . ASP A 1 201 ? -13.474 -2.781 18.081 1.00 58.69 201 ASP A CA 1
ATOM 1577 C C . ASP A 1 201 ? -13.659 -3.893 19.136 1.00 58.69 201 ASP A C 1
ATOM 1579 O O . ASP A 1 201 ? -12.675 -4.573 19.464 1.00 58.69 201 ASP A O 1
ATOM 1583 N N . PRO A 1 202 ? -14.873 -4.028 19.708 1.00 52.03 202 PRO A N 1
ATOM 1584 C CA . PRO A 1 202 ? -15.196 -5.046 20.706 1.00 52.03 202 PRO A CA 1
ATOM 1585 C C . PRO A 1 202 ? -15.164 -6.474 20.148 1.00 52.03 202 PRO A C 1
ATOM 1587 O O . PRO A 1 202 ? -15.491 -6.668 18.954 1.00 52.03 202 PRO A O 1
#

Foldseek 3Di:
DWAFEDEPNDTDIFDDDDQFPLVVVQRVCVVVVHDPPFDKFKAWQVRHTDDRVCRVVVCVVPVHIYIYIDTPPPPPDDDDPPDDDDDDDDDDDDDDDDDDDDDDDDDDDDDDDDDDPPDDPPVVLLVVLQVVLVVLLVPDPPSVVLVVVCVVPVDDDPVSVVVSVVSLVVVQCVVQNPDHDPVVVVSNVSNCCSNRVNPDDD

Sequence (202 aa):
MLFKVQYQGKKKYIKLNGVSYPAFLREAKEKFSIPPETNMYVLDDSGTEVDEEVFSDILEEKADILWTIVNVLSVSDSPIQSSCTNTLSLSSPSSDSDASLMSPKRQRIDDTFVMSPKSLHTDDSSSQAKELVKRILEQKPGGEKILAKYTMTGEMKDRARRDLVSIVVAEMFEKYGRAPPMDKRAQYALGIVTLFPSLKDP